Protein 6U5L (pdb70)

Structure (mmCIF, N/CA/C/O backbone):
data_6U5L
#
_entry.id   6U5L
#
_cell.length_a   90.421
_cell.length_b   90.421
_cell.length_c   188.956
_cell.angle_alpha   90.000
_cell.angle_beta   90.000
_cell.angle_gamma   120.000
#
_symmetry.space_group_name_H-M   'P 65 2 2'
#
loop_
_entity.id
_entity.type
_entity.pdbx_description
1 polymer 'Serine/threonine-protein kinase ULK4'
2 non-polymer N~2~-(1H-benzimidazol-6-yl)-N~4~-(5-cyclobutyl-1H-pyrazol-3-yl)quinazoline-2,4-diamine
3 non-polymer GLYCEROL
4 non-polymer DI(HYDROXYETHYL)ETHER
5 water water
#
loop_
_atom_site.group_PDB
_atom_site.id
_atom_site.type_symbol
_atom_site.label_atom_id
_atom_site.label_alt_id
_atom_site.label_comp_id
_atom_site.label_asym_id
_atom_site.label_entity_id
_atom_site.label_seq_id
_atom_site.pdbx_PDB_ins_code
_atom_site.Cartn_x
_atom_site.Cartn_y
_atom_site.Cartn_z
_atom_site.occupancy
_atom_site.B_iso_or_equiv
_atom_site.auth_seq_id
_atom_site.auth_comp_id
_atom_site.auth_asym_id
_atom_site.auth_atom_id
_atom_site.pdbx_PDB_model_num
ATOM 1 N N . SER A 1 1 ? 23.909 61.663 73.578 1.00 28.22 -1 SER A N 1
ATOM 2 C CA . SER A 1 1 ? 23.029 62.273 74.613 1.00 28.78 -1 SER A CA 1
ATOM 3 C C . SER A 1 1 ? 22.555 61.259 75.640 1.00 27.34 -1 SER A C 1
ATOM 4 O O . SER A 1 1 ? 22.346 60.087 75.329 1.00 25.64 -1 SER A O 1
ATOM 14 N N . GLY A 1 2 ? 22.380 61.727 76.872 1.00 27.20 0 GLY A N 1
ATOM 15 C CA . GLY A 1 2 ? 21.797 60.882 77.898 1.00 25.57 0 GLY A CA 1
ATOM 16 C C . GLY A 1 2 ? 22.605 59.616 78.086 1.00 22.75 0 GLY A C 1
ATOM 17 O O . GLY A 1 2 ? 23.837 59.643 78.188 1.00 23.66 0 GLY A O 1
ATOM 21 N N . MET A 1 3 ? 21.909 58.481 78.126 1.00 26.54 1 MET A N 1
ATOM 22 C CA . MET A 1 3 ? 22.583 57.224 78.407 1.00 30.48 1 MET A CA 1
ATOM 23 C C . MET A 1 3 ? 23.402 56.719 77.227 1.00 29.40 1 MET A C 1
ATOM 24 O O . MET A 1 3 ? 24.205 55.796 77.410 1.00 28.91 1 MET A O 1
ATOM 38 N N . GLU A 1 4 ? 23.243 57.308 76.036 1.00 26.28 2 GLU A N 1
ATOM 39 C CA . GLU A 1 4 ? 24.176 57.040 74.946 1.00 23.74 2 GLU A CA 1
ATOM 40 C C . GLU A 1 4 ? 25.610 57.369 75.322 1.00 25.85 2 GLU A C 1
ATOM 41 O O . GLU A 1 4 ? 26.542 56.880 74.674 1.00 27.19 2 GLU A O 1
ATOM 53 N N . ASN A 1 5 ? 25.810 58.215 76.327 1.00 25.66 3 ASN A N 1
ATOM 54 C CA . ASN A 1 5 ? 27.119 58.759 76.644 1.00 25.33 3 ASN A CA 1
ATOM 55 C C . ASN A 1 5 ? 27.879 57.920 77.661 1.00 24.19 3 ASN A C 1
ATOM 56 O O . ASN A 1 5 ? 28.967 58.325 78.083 1.00 26.00 3 ASN A O 1
ATOM 67 N N . PHE A 1 6 ? 27.355 56.754 78.041 1.00 24.17 4 PHE A N 1
ATOM 68 C CA . PHE A 1 6 ? 27.956 55.951 79.093 1.00 26.24 4 PHE A CA 1
ATOM 69 C C . PHE A 1 6 ? 28.170 54.512 78.643 1.00 29.66 4 PHE A C 1
ATOM 70 O O . PHE A 1 6 ? 27.333 53.931 77.946 1.00 29.60 4 PHE A O 1
ATOM 87 N N . ILE A 1 7 ? 29.313 53.955 79.037 1.00 29.43 5 ILE A N 1
ATOM 88 C CA . ILE A 1 7 ? 29.562 52.520 78.960 1.00 29.76 5 ILE A CA 1
ATOM 89 C C . ILE A 1 7 ? 29.086 51.895 80.263 1.00 28.49 5 ILE A C 1
ATOM 90 O O . ILE A 1 7 ? 29.395 52.399 81.349 1.00 27.96 5 ILE A O 1
ATOM 106 N N . LEU A 1 8 ? 28.339 50.800 80.163 1.00 31.23 6 LEU A N 1
ATOM 107 C CA . LEU A 1 8 ? 27.902 50.049 81.332 1.00 30.82 6 LEU A CA 1
ATOM 108 C C . LEU A 1 8 ? 28.760 48.802 81.490 1.00 32.23 6 LEU A C 1
ATOM 109 O O . LEU A 1 8 ? 28.923 48.029 80.540 1.00 31.35 6 LEU A O 1
ATOM 125 N N . TYR A 1 9 ? 29.313 48.616 82.688 1.00 30.26 7 TYR A N 1
ATOM 126 C CA . TYR A 1 9 ? 30.075 47.413 82.998 1.00 33.51 7 TYR A CA 1
ATOM 127 C C . TYR A 1 9 ? 29.231 46.491 83.872 1.00 35.77 7 TYR A C 1
ATOM 128 O O . TYR A 1 9 ? 28.013 46.405 83.686 1.00 36.18 7 TYR A O 1
ATOM 146 N N . GLU A 1 10 ? 29.852 45.812 84.833 1.00 37.72 8 GLU A N 1
ATOM 147 C CA . GLU A 1 10 ? 29.144 44.801 85.599 1.00 38.13 8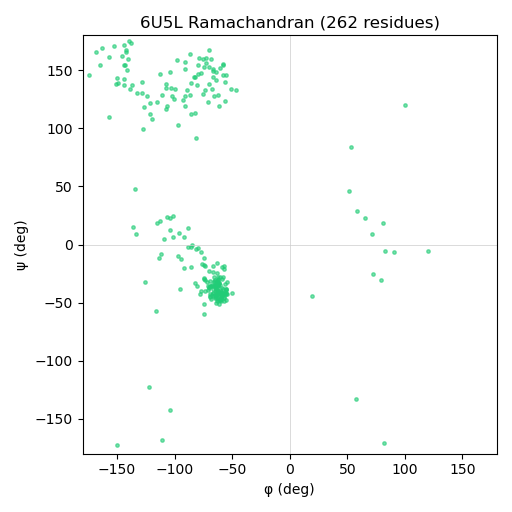 GLU A CA 1
ATOM 148 C C . GLU A 1 10 ? 28.149 45.440 86.566 1.00 37.33 8 GLU A C 1
ATOM 149 O O . GLU A 1 10 ? 28.280 46.598 86.972 1.00 35.00 8 GLU A O 1
ATOM 161 N N . GLU A 1 11 ? 27.138 44.658 86.932 1.00 36.06 9 GLU A N 1
ATOM 162 C CA . GLU A 1 11 ? 26.258 45.029 88.031 1.00 35.77 9 GLU A CA 1
ATOM 163 C C . GLU A 1 11 ? 27.047 44.984 89.333 1.00 36.39 9 GLU A C 1
ATOM 164 O O . GLU A 1 11 ? 27.791 44.031 89.583 1.00 38.53 9 GLU A O 1
ATOM 176 N N . ILE A 1 12 ? 26.895 46.018 90.158 1.00 37.46 10 ILE A N 1
ATOM 177 C CA . ILE A 1 12 ? 27.546 46.068 91.463 1.00 39.98 10 ILE A CA 1
ATOM 178 C C . ILE A 1 12 ? 26.554 46.026 92.613 1.00 42.98 10 ILE A C 1
ATOM 179 O O . ILE A 1 12 ? 26.976 45.838 93.766 1.00 45.41 10 ILE A O 1
ATOM 195 N N . GLY A 1 13 ? 25.261 46.185 92.347 1.00 32.63 11 GLY A N 1
ATOM 196 C CA . GLY A 1 13 ? 24.266 46.088 93.401 1.00 33.59 11 GLY A CA 1
ATOM 197 C C . GLY A 1 13 ? 22.872 46.016 92.821 1.00 35.61 11 GLY A C 1
ATOM 198 O O . GLY A 1 13 ? 22.648 46.293 91.638 1.00 30.75 11 GLY A O 1
ATOM 202 N N . ARG A 1 14 ? 21.932 45.634 93.685 1.00 33.70 12 ARG A N 1
ATOM 203 C CA . ARG A 1 14 ? 20.528 45.543 93.320 1.00 37.77 12 ARG A CA 1
ATOM 204 C C . ARG A 1 14 ? 19.670 46.055 94.463 1.00 39.15 12 ARG A C 1
ATOM 205 O O . ARG A 1 14 ? 20.094 46.111 95.621 1.00 39.93 12 ARG A O 1
ATOM 226 N N . GLY A 1 15 ? 18.445 46.424 94.113 1.00 36.56 13 GLY A N 1
ATOM 227 C CA . GLY A 1 15 ? 17.419 46.737 95.085 1.00 34.68 13 GLY A CA 1
ATOM 228 C C . GLY A 1 15 ? 16.070 46.399 94.492 1.00 35.79 13 GLY A C 1
ATOM 229 O O . GLY A 1 15 ? 16.006 45.810 93.409 1.00 40.11 13 GLY A O 1
ATOM 233 N N . SER A 1 16 ? 14.988 46.750 95.175 1.00 31.71 14 SER A N 1
ATOM 234 C CA . SER A 1 16 ? 13.667 46.536 94.603 1.00 33.36 14 SER A CA 1
ATOM 235 C C . SER A 1 16 ? 13.529 47.334 93.313 1.00 33.81 14 SER A C 1
ATOM 236 O O . SER A 1 16 ? 13.640 48.563 93.319 1.00 32.92 14 SER A O 1
ATOM 244 N N . LYS A 1 17 ? 13.296 46.630 92.206 1.00 38.02 15 LYS A N 1
ATOM 245 C CA . LYS A 1 17 ? 13.072 47.268 90.911 1.00 37.53 15 LYS A CA 1
ATOM 246 C C . LYS A 1 17 ? 14.251 48.149 90.510 1.00 35.59 15 LYS A C 1
ATOM 247 O O . LYS A 1 17 ? 14.088 49.135 89.784 1.00 36.01 15 LYS A O 1
ATOM 266 N N . THR A 1 18 ? 15.449 47.793 90.970 1.00 34.09 16 THR A N 1
ATOM 267 C CA . THR A 1 18 ? 16.629 48.625 90.794 1.00 36.16 16 THR A CA 1
ATOM 268 C C . THR A 1 18 ? 17.849 47.747 90.561 1.00 34.23 16 THR A C 1
ATOM 269 O O . THR A 1 18 ? 17.988 46.683 91.171 1.00 36.59 16 THR A O 1
ATOM 280 N N . VAL A 1 19 ? 18.730 48.204 89.678 1.00 29.63 17 VAL A N 1
ATOM 281 C CA . VAL A 1 19 ? 20.041 47.597 89.479 1.00 28.66 17 VAL A CA 1
ATOM 282 C C . VAL A 1 19 ? 21.056 48.722 89.350 1.00 28.00 17 VAL A C 1
ATOM 283 O O . VAL A 1 19 ? 20.799 49.725 88.675 1.00 32.27 17 VAL A O 1
ATOM 296 N N . VAL A 1 20 ? 22.211 48.558 89.991 1.00 25.67 18 VAL A N 1
ATOM 297 C CA . VAL A 1 20 ? 23.290 49.538 89.932 1.00 25.09 18 VAL A CA 1
ATOM 298 C C . VAL A 1 20 ? 24.450 48.938 89.152 1.00 26.71 18 VAL A C 1
ATOM 299 O O . VAL A 1 20 ? 24.897 47.822 89.446 1.00 26.25 18 VAL A O 1
ATOM 312 N N . TYR A 1 21 ? 24.933 49.683 88.161 1.00 26.39 19 TYR A N 1
ATOM 313 C CA . TYR A 1 21 ? 26.066 49.286 87.346 1.00 28.50 19 TYR A CA 1
ATOM 314 C C . TYR A 1 21 ? 27.255 50.202 87.598 1.00 26.88 19 TYR A C 1
ATOM 315 O O . TYR A 1 21 ? 27.096 51.394 87.878 1.00 29.71 19 TYR A O 1
ATOM 333 N N . LYS A 1 22 ? 28.451 49.630 87.503 1.00 26.55 20 LYS A N 1
ATOM 334 C CA . LYS A 1 22 ? 29.633 50.438 87.247 1.00 26.51 20 LYS A CA 1
ATOM 335 C C . LYS A 1 22 ? 29.571 50.953 85.814 1.00 25.47 20 LYS A C 1
ATOM 336 O O . LYS A 1 22 ? 29.196 50.223 84.891 1.00 28.92 20 LYS A O 1
ATOM 355 N N . GLY A 1 23 ? 29.927 52.224 85.628 1.00 23.10 21 GLY A N 1
ATOM 356 C CA . GLY A 1 23 ? 29.880 52.820 84.309 1.00 22.68 21 GLY A CA 1
ATOM 357 C C . GLY A 1 23 ? 31.015 53.800 84.108 1.00 24.25 21 GLY A C 1
ATOM 358 O O . GLY A 1 23 ? 31.754 54.133 85.038 1.00 24.79 21 GLY A O 1
ATOM 362 N N . ARG A 1 24 ? 31.148 54.254 82.864 1.00 22.89 22 ARG A N 1
ATOM 363 C CA . ARG A 1 24 ? 32.155 55.234 82.495 1.00 23.45 22 ARG A CA 1
ATOM 364 C C . ARG A 1 24 ? 31.583 56.167 81.436 1.00 24.99 22 ARG A C 1
ATOM 365 O O . ARG A 1 24 ? 30.906 55.721 80.502 1.00 24.11 22 ARG A O 1
ATOM 386 N N . ARG A 1 25 ? 31.846 57.463 81.591 1.00 25.18 23 ARG A N 1
ATOM 387 C CA . ARG A 1 25 ? 31.453 58.444 80.583 1.00 25.82 23 ARG A CA 1
ATOM 388 C C . ARG A 1 25 ? 32.323 58.265 79.345 1.00 24.11 23 ARG A C 1
ATOM 389 O O . ARG A 1 25 ? 33.555 58.331 79.428 1.00 22.31 23 ARG A O 1
ATOM 410 N N . LYS A 1 26 ? 31.686 58.021 78.202 1.00 26.20 24 LYS A N 1
ATOM 411 C CA . LYS A 1 26 ? 32.429 57.849 76.962 1.00 26.02 24 LYS A CA 1
ATOM 412 C C . LYS A 1 26 ? 33.320 59.059 76.702 1.00 25.50 24 LYS A C 1
ATOM 413 O O . LYS A 1 26 ? 32.974 60.198 77.027 1.00 25.84 24 LYS A O 1
ATOM 432 N N . GLY A 1 27 ? 34.478 58.800 76.101 1.00 26.26 25 GLY A N 1
ATOM 433 C CA . GLY A 1 27 ? 35.446 59.845 75.851 1.00 26.93 25 GLY A CA 1
ATOM 434 C C . GLY A 1 27 ? 36.158 60.372 77.075 1.00 27.36 25 GLY A C 1
ATOM 435 O O . GLY A 1 27 ? 36.861 61.381 76.971 1.00 26.63 25 GLY A O 1
ATOM 439 N N . THR A 1 28 ? 35.997 59.729 78.232 1.00 27.48 26 THR A N 1
ATOM 440 C CA . THR A 1 28 ? 36.709 60.104 79.447 1.00 27.15 26 THR A CA 1
ATOM 441 C C . THR A 1 28 ? 37.175 58.837 80.151 1.00 24.45 26 THR A C 1
ATOM 442 O O . THR A 1 28 ? 36.823 57.717 79.767 1.00 25.15 26 THR A O 1
ATOM 453 N N . ILE A 1 29 ? 37.966 59.028 81.202 1.00 25.70 27 ILE A N 1
ATOM 454 C CA . ILE A 1 29 ? 38.287 57.956 82.131 1.00 25.65 27 ILE A CA 1
ATOM 455 C C . ILE A 1 29 ? 37.548 58.149 83.456 1.00 28.71 27 ILE A C 1
ATOM 456 O O . ILE A 1 29 ? 37.986 57.650 84.493 1.00 29.16 27 ILE A O 1
ATOM 472 N N . ASN A 1 30 ? 36.428 58.875 83.432 1.00 29.65 28 ASN A N 1
ATOM 473 C CA . ASN A 1 30 ? 35.631 59.142 84.626 1.00 32.24 28 ASN A CA 1
ATOM 474 C C . ASN A 1 30 ? 34.657 57.990 84.841 1.00 29.72 28 ASN A C 1
ATOM 475 O O . ASN A 1 30 ? 33.725 57.803 84.052 1.00 28.82 28 ASN A O 1
ATOM 486 N N . PHE A 1 31 ? 34.856 57.229 85.911 1.00 25.25 29 PHE A N 1
ATOM 487 C CA . PHE A 1 31 ? 33.937 56.155 86.252 1.00 24.52 29 PHE A CA 1
ATOM 488 C C . PHE A 1 31 ? 32.841 56.668 87.177 1.00 26.53 29 PHE A C 1
ATOM 489 O O . PHE A 1 31 ? 33.042 57.602 87.959 1.00 27.55 29 PHE A O 1
ATOM 506 N N . VAL A 1 32 ? 31.674 56.035 87.080 1.00 25.60 30 VAL A N 1
ATOM 507 C CA . VAL A 1 32 ? 30.478 56.449 87.800 1.00 25.92 30 VAL A CA 1
ATOM 508 C C . VAL A 1 32 ? 29.728 55.202 88.247 1.00 24.58 30 VAL A C 1
ATOM 509 O O . VAL A 1 32 ? 30.013 54.083 87.816 1.00 23.65 30 VAL A O 1
ATOM 522 N N . ALA A 1 33 ? 28.765 55.410 89.136 1.00 24.13 31 ALA A N 1
ATOM 523 C CA . ALA A 1 33 ? 27.749 54.416 89.432 1.00 23.21 31 ALA A CA 1
ATOM 524 C C . ALA A 1 33 ? 26.467 54.837 88.735 1.00 22.84 31 ALA A C 1
ATOM 525 O O . ALA A 1 33 ? 26.082 56.009 88.784 1.00 25.85 31 ALA A O 1
ATOM 532 N N . ILE A 1 34 ? 25.814 53.888 88.075 1.00 21.11 32 ILE A N 1
ATOM 533 C CA . ILE A 1 34 ? 24.606 54.169 87.314 1.00 20.11 32 ILE A CA 1
ATOM 534 C C . ILE A 1 34 ? 23.488 53.315 87.884 1.00 20.81 32 ILE A C 1
ATOM 535 O O . ILE A 1 34 ? 23.504 52.083 87.765 1.00 25.01 32 ILE A O 1
ATOM 551 N N . LEU A 1 35 ? 22.516 53.975 88.496 1.00 25.96 33 LEU A N 1
ATOM 552 C CA . LEU A 1 35 ? 21.351 53.311 89.049 1.00 29.70 33 LEU A CA 1
ATOM 553 C C . LEU A 1 35 ? 20.241 53.303 88.009 1.00 28.64 33 LEU A C 1
ATOM 554 O O . LEU A 1 35 ? 19.852 54.357 87.495 1.00 30.84 33 LEU A O 1
ATOM 570 N N . CYS A 1 36 ? 19.744 52.113 87.699 1.00 27.82 34 CYS A N 1
ATOM 571 C CA . CYS A 1 36 ? 18.696 51.921 86.707 1.00 27.53 34 CYS A CA 1
ATOM 572 C C . CYS A 1 36 ? 17.463 51.393 87.422 1.00 29.93 34 CYS A C 1
ATOM 573 O O . CYS A 1 36 ? 17.533 50.356 88.091 1.00 29.71 34 CYS A O 1
ATOM 581 N N . THR A 1 37 ? 16.342 52.099 87.295 1.00 26.60 35 THR A N 1
ATOM 582 C CA . THR A 1 37 ? 15.152 51.722 88.038 1.00 31.68 35 THR A CA 1
ATOM 583 C C . THR A 1 37 ? 13.892 51.924 87.206 1.00 31.14 35 THR A C 1
ATOM 584 O O . THR A 1 37 ? 13.888 52.579 86.157 1.00 29.28 35 THR A O 1
ATOM 595 N N . ASP A 1 38 ? 12.818 51.318 87.706 1.00 30.30 36 ASP A N 1
ATOM 596 C CA . ASP A 1 38 ? 11.483 51.457 87.146 1.00 35.95 36 ASP A CA 1
ATOM 597 C C . ASP A 1 38 ? 10.999 52.900 87.262 1.00 32.16 36 ASP A C 1
ATOM 598 O O . ASP A 1 38 ? 11.352 53.624 88.198 1.00 28.43 36 ASP A O 1
ATOM 607 N N . LYS A 1 39 ? 10.180 53.326 86.294 1.00 31.03 37 LYS A N 1
ATOM 608 C CA . LYS A 1 39 ? 9.684 54.699 86.302 1.00 29.78 37 LYS A CA 1
ATOM 609 C C . LYS A 1 39 ? 8.748 54.975 87.474 1.00 31.98 37 LYS A C 1
ATOM 610 O O . LYS A 1 39 ? 8.550 56.142 87.826 1.00 31.56 37 LYS A O 1
ATOM 629 N N . CYS A 1 40 ? 8.188 53.935 88.098 1.00 34.37 38 CYS A N 1
ATOM 630 C CA . CYS A 1 40 ? 7.378 54.140 89.295 1.00 36.76 38 CYS A CA 1
ATOM 631 C C . CYS A 1 40 ? 8.192 54.725 90.445 1.00 34.42 38 CYS A C 1
ATOM 632 O O . CYS A 1 40 ? 7.607 55.224 91.413 1.00 35.75 38 CYS A O 1
ATOM 640 N N . LYS A 1 41 ? 9.520 54.676 90.366 1.00 30.35 39 LYS A N 1
ATOM 641 C CA . LYS A 1 41 ? 10.389 55.253 91.383 1.00 30.60 39 LYS A CA 1
ATOM 642 C C . LYS A 1 41 ? 10.708 56.722 91.127 1.00 29.83 39 LYS A C 1
ATOM 643 O O . LYS A 1 41 ? 11.633 57.258 91.747 1.00 29.41 39 LYS A O 1
ATOM 662 N N . ARG A 1 42 ? 9.970 57.383 90.236 1.00 27.75 40 ARG A N 1
ATOM 663 C CA . ARG A 1 42 ? 10.241 58.789 89.953 1.00 26.57 40 ARG A CA 1
ATOM 664 C C . ARG A 1 42 ? 10.203 59.659 91.204 1.00 28.30 40 ARG A C 1
ATOM 665 O O . ARG A 1 42 ? 11.066 60.544 91.331 1.00 28.81 40 ARG A O 1
ATOM 686 N N . PRO A 1 43 ? 9.267 59.479 92.142 1.00 28.82 41 PRO A N 1
ATOM 687 C CA . PRO A 1 43 ? 9.294 60.320 93.354 1.00 30.24 41 PRO A CA 1
ATOM 688 C C . PRO A 1 43 ? 10.582 60.182 94.147 1.00 28.79 41 PRO A C 1
ATOM 689 O O . PRO A 1 43 ? 11.174 61.191 94.553 1.00 27.92 41 PRO A O 1
ATOM 700 N N . GLU A 1 44 ? 11.033 58.949 94.383 1.00 32.81 42 GLU A N 1
ATOM 701 C CA . GLU A 1 44 ? 12.254 58.734 95.154 1.00 31.59 42 GLU A CA 1
ATOM 702 C C . GLU A 1 44 ? 13.475 59.319 94.448 1.00 30.26 42 GLU A C 1
ATOM 703 O O . GLU A 1 44 ? 14.325 59.953 95.086 1.00 27.23 42 GLU A O 1
ATOM 715 N N . ILE A 1 45 ? 13.584 59.115 93.133 1.00 24.08 43 ILE A N 1
ATOM 716 C CA . ILE A 1 45 ? 14.737 59.621 92.394 1.00 24.23 43 ILE A CA 1
ATOM 717 C C . ILE A 1 45 ? 14.705 61.141 92.327 1.00 22.05 43 ILE A C 1
ATOM 718 O O . ILE A 1 45 ? 15.735 61.803 92.498 1.00 26.03 43 ILE A O 1
ATOM 734 N N . THR A 1 46 ? 13.528 61.717 92.072 1.00 24.98 44 THR A N 1
ATOM 735 C CA . THR A 1 46 ? 13.412 63.172 92.019 1.00 25.75 44 THR A CA 1
ATOM 736 C C . THR A 1 46 ? 13.828 63.798 93.345 1.00 26.80 44 THR A C 1
ATOM 737 O O . THR A 1 46 ? 14.523 64.820 93.377 1.00 25.71 44 THR A O 1
ATOM 748 N N . ASN A 1 47 ? 13.406 63.196 94.455 1.00 23.93 45 ASN A N 1
ATOM 749 C CA . ASN A 1 47 ? 13.778 63.705 95.770 1.00 22.91 45 ASN A CA 1
ATOM 750 C C . ASN A 1 47 ? 15.286 63.643 95.969 1.00 25.97 45 ASN A C 1
ATOM 751 O O . ASN A 1 47 ? 15.910 64.606 96.429 1.00 26.69 45 ASN A O 1
ATOM 762 N N . TRP A 1 48 ? 15.890 62.508 95.615 1.00 25.76 46 TRP A N 1
ATOM 763 C CA . TRP A 1 48 ? 17.334 62.349 95.742 1.00 23.68 46 TRP A CA 1
ATOM 764 C C . TRP A 1 48 ? 18.068 63.434 94.963 1.00 24.76 46 TRP A C 1
ATOM 765 O O . TRP A 1 48 ? 19.002 64.061 95.470 1.00 22.88 46 TRP A O 1
ATOM 786 N N . VAL A 1 49 ? 17.641 63.682 93.729 1.00 23.93 47 VAL A N 1
ATOM 787 C CA . VAL A 1 49 ? 18.325 64.655 92.884 1.00 23.19 47 VAL A CA 1
ATOM 788 C C . VAL A 1 49 ? 18.130 66.068 93.416 1.00 22.80 47 VAL A C 1
ATOM 789 O O . VAL A 1 49 ? 19.086 66.846 93.512 1.00 25.64 47 VAL A O 1
ATOM 802 N N . ARG A 1 50 ? 16.893 66.432 93.762 1.00 26.16 48 ARG A N 1
ATOM 803 C CA . ARG A 1 50 ? 16.642 67.819 94.137 1.00 26.26 48 ARG A CA 1
ATOM 804 C C . ARG A 1 50 ? 17.368 68.192 95.426 1.00 25.49 48 ARG A C 1
ATOM 805 O O . ARG A 1 50 ? 17.726 69.361 95.614 1.00 24.64 48 ARG A O 1
ATOM 826 N N . LEU A 1 51 ? 17.621 67.221 96.304 1.00 23.75 49 LEU A N 1
ATOM 827 C CA . LEU A 1 51 ? 18.292 67.518 97.565 1.00 26.78 49 LEU A CA 1
ATOM 828 C C . LEU A 1 51 ? 19.807 67.598 97.420 1.00 25.60 49 LEU A C 1
ATOM 829 O O . LEU A 1 51 ? 20.446 68.384 98.127 1.00 31.01 49 LEU A O 1
ATOM 845 N N . THR A 1 52 ? 20.401 66.806 96.522 1.00 23.42 50 THR A N 1
ATOM 846 C CA . THR A 1 52 ? 21.848 66.631 96.494 1.00 26.03 50 THR A CA 1
ATOM 847 C C . THR A 1 52 ? 22.532 67.223 95.269 1.00 25.58 50 THR A C 1
ATOM 848 O O . THR A 1 52 ? 23.768 67.272 95.243 1.00 25.99 50 THR A O 1
ATOM 859 N N . ARG A 1 53 ? 21.782 67.684 94.266 1.00 25.67 51 ARG A N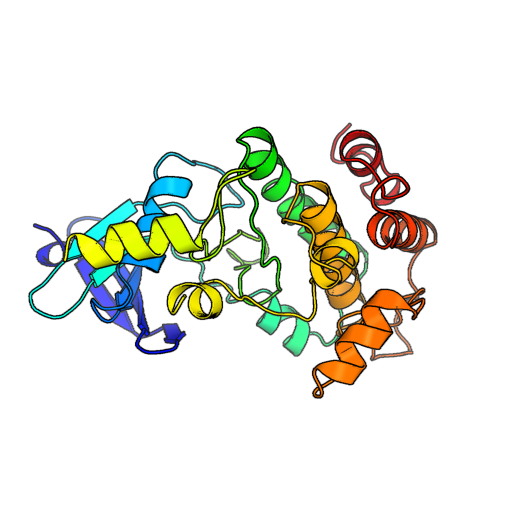 1
ATOM 860 C CA . ARG A 1 53 ? 22.402 67.993 92.982 1.00 26.30 51 ARG A CA 1
ATOM 861 C C . ARG A 1 53 ? 23.434 69.112 93.084 1.00 26.55 51 ARG A C 1
ATOM 862 O O . ARG A 1 53 ? 24.386 69.136 92.297 1.00 29.04 51 ARG A O 1
ATOM 883 N N . GLU A 1 54 ? 23.289 70.032 94.040 1.00 25.39 52 GLU A N 1
ATOM 884 C CA . GLU A 1 54 ? 24.246 71.122 94.200 1.00 30.87 52 GLU A CA 1
ATOM 885 C C . GLU A 1 54 ? 25.230 70.894 95.345 1.00 29.39 52 GLU A C 1
ATOM 886 O O . GLU A 1 54 ? 26.017 71.793 95.657 1.00 30.35 52 GLU A O 1
ATOM 898 N N . ILE A 1 55 ? 25.219 69.719 95.966 1.00 25.17 53 ILE A N 1
ATOM 899 C CA . ILE A 1 55 ? 26.113 69.426 97.083 1.00 26.69 53 ILE A CA 1
ATOM 900 C C . ILE A 1 55 ? 27.432 68.904 96.538 1.00 26.52 53 ILE A C 1
ATOM 901 O O . ILE A 1 55 ? 27.457 67.959 95.741 1.00 28.95 53 ILE A O 1
ATOM 917 N N . LYS A 1 56 ? 28.532 69.500 96.988 1.00 24.78 54 LYS A N 1
ATOM 918 C CA . LYS A 1 56 ? 29.871 68.992 96.700 1.00 30.91 54 LYS A CA 1
ATOM 919 C C . LYS A 1 56 ? 30.607 68.858 98.032 1.00 30.60 54 LYS A C 1
ATOM 920 O O . LYS A 1 56 ? 31.115 69.843 98.578 1.00 32.69 54 LYS A O 1
ATOM 939 N N . HIS A 1 57 ? 30.647 67.634 98.554 1.00 28.35 55 HIS A N 1
ATOM 940 C CA . HIS A 1 57 ? 31.262 67.348 99.842 1.00 26.38 55 HIS A CA 1
ATOM 941 C C . HIS A 1 57 ? 31.826 65.933 99.817 1.00 25.01 55 HIS A C 1
ATOM 942 O O . HIS A 1 57 ? 31.191 65.013 99.294 1.00 25.01 55 HIS A O 1
ATOM 957 N N . LYS A 1 58 ? 33.017 65.775 100.401 1.00 24.64 56 LYS A N 1
ATOM 958 C CA . LYS A 1 58 ? 33.739 64.505 100.349 1.00 28.09 56 LYS A CA 1
ATOM 959 C C . LYS A 1 58 ? 32.947 63.347 100.950 1.00 25.21 56 LYS A C 1
ATOM 960 O O . LYS A 1 58 ? 33.133 62.195 100.542 1.00 24.60 56 LYS A O 1
ATOM 979 N N . ASN A 1 59 ? 32.082 63.620 101.924 1.00 23.81 57 ASN A N 1
ATOM 980 C CA . ASN A 1 59 ? 31.340 62.587 102.637 1.00 22.97 57 ASN A CA 1
ATOM 981 C C . ASN A 1 59 ? 29.882 62.495 102.193 1.00 24.45 57 ASN A C 1
ATOM 982 O O . ASN A 1 59 ? 29.040 61.997 102.946 1.00 24.21 57 ASN A O 1
ATOM 993 N N . ILE A 1 60 ? 29.571 62.960 100.986 1.00 22.69 58 ILE A N 1
ATOM 994 C CA . ILE A 1 60 ? 28.241 62.831 100.396 1.00 19.79 58 ILE A CA 1
ATOM 995 C C . ILE A 1 60 ? 28.425 62.437 98.936 1.00 18.90 58 ILE A C 1
ATOM 996 O O . ILE A 1 60 ? 29.189 63.081 98.211 1.00 22.58 58 ILE A O 1
ATOM 1012 N N A VAL A 1 61 ? 27.734 61.379 98.502 0.52 22.26 59 VAL A N 1
ATOM 1013 N N B VAL A 1 61 ? 27.719 61.389 98.506 0.48 22.20 59 VAL A N 1
ATOM 1014 C CA A VAL A 1 61 ? 27.909 60.912 97.130 0.52 22.43 59 VAL A CA 1
ATOM 1015 C CA B VAL A 1 61 ? 27.838 60.911 97.133 0.48 22.44 59 VAL A CA 1
ATOM 1016 C C A VAL A 1 61 ? 27.495 62.016 96.173 0.52 22.63 59 VAL A C 1
ATOM 1017 C C B VAL A 1 61 ? 27.478 62.035 96.171 0.48 22.64 59 VAL A C 1
ATOM 1018 O O A VAL A 1 61 ? 26.440 62.642 96.328 0.52 21.93 59 VAL A O 1
ATOM 1019 O O B VAL A 1 61 ? 26.441 62.693 96.318 0.48 22.11 59 VAL A O 1
ATOM 1044 N N . THR A 1 62 ? 28.334 62.254 95.174 1.00 21.77 60 THR A N 1
ATOM 1045 C CA . THR A 1 62 ? 28.137 63.343 94.228 1.00 24.01 60 THR A CA 1
ATOM 1046 C C . THR A 1 62 ? 27.109 62.984 93.161 1.00 22.63 60 THR A C 1
ATOM 1047 O O . THR A 1 62 ? 27.111 61.873 92.625 1.00 24.01 60 THR A O 1
ATOM 1059 N N . PHE A 1 63 ? 26.229 63.937 92.859 1.00 24.86 61 PHE A N 1
ATOM 1060 C CA . PHE A 1 63 ? 25.304 63.797 91.744 1.00 24.26 61 PHE A CA 1
ATOM 1061 C C . PHE A 1 63 ? 25.967 64.264 90.456 1.00 22.92 61 PHE A C 1
ATOM 1062 O O . PHE A 1 63 ? 26.672 65.278 90.435 1.00 22.85 61 PHE A O 1
ATOM 1079 N N . HIS A 1 64 ? 25.740 63.520 89.376 1.00 22.60 62 HIS A N 1
ATOM 1080 C CA . HIS A 1 64 ? 26.215 63.917 88.059 1.00 21.25 62 HIS A CA 1
ATOM 1081 C C . HIS A 1 64 ? 25.067 64.181 87.094 1.00 21.73 62 HIS A C 1
ATOM 1082 O O . HIS A 1 64 ? 24.974 65.277 86.537 1.00 26.04 62 HIS A O 1
ATOM 1097 N N . GLU A 1 65 ? 24.195 63.202 86.871 1.00 21.92 63 GLU A N 1
ATOM 1098 C CA . GLU A 1 65 ? 23.138 63.334 85.877 1.00 23.82 63 GLU A CA 1
ATOM 1099 C C . GLU A 1 65 ? 22.015 62.376 86.230 1.00 21.14 63 GLU A C 1
ATOM 1100 O O . GLU 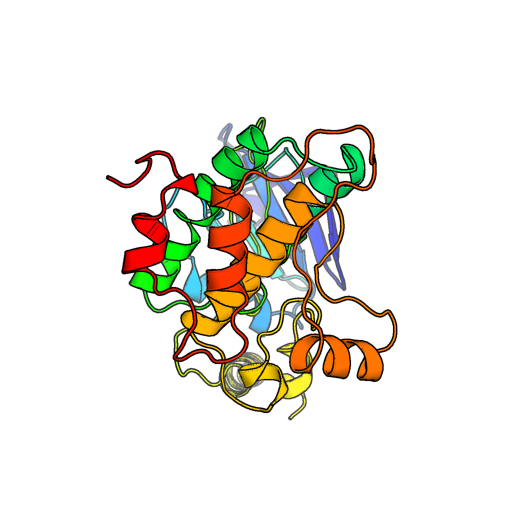A 1 65 ? 22.208 61.412 86.973 1.00 21.93 63 GLU A O 1
ATOM 1112 N N . TRP A 1 66 ? 20.841 62.641 85.670 1.00 21.58 64 TRP A N 1
ATOM 1113 C CA . TRP A 1 66 ? 19.788 61.644 85.618 1.00 20.59 64 TRP A CA 1
ATOM 1114 C C . TRP A 1 66 ? 19.096 61.760 84.274 1.00 22.56 64 TRP A C 1
ATOM 1115 O O . TRP A 1 66 ? 19.062 62.831 83.665 1.00 23.24 64 TRP A O 1
ATOM 1136 N N . TYR A 1 67 ? 18.583 60.630 83.803 1.00 24.84 65 TYR A N 1
ATOM 1137 C CA . TYR A 1 67 ? 18.042 60.527 82.459 1.00 27.14 65 TYR A CA 1
ATOM 1138 C C . TYR A 1 67 ? 16.867 59.568 82.469 1.00 30.20 65 TYR A C 1
ATOM 1139 O O . TYR A 1 67 ? 16.693 58.761 83.383 1.00 26.29 65 TYR A O 1
ATOM 1157 N N . GLU A 1 68 ? 16.067 59.674 81.420 1.00 30.04 66 GLU A N 1
ATOM 1158 C CA . GLU A 1 68 ? 14.880 58.860 81.240 1.00 32.56 66 GLU A CA 1
ATOM 1159 C C . GLU A 1 68 ? 14.948 58.229 79.862 1.00 32.89 66 GLU A C 1
ATOM 1160 O O . GLU A 1 68 ? 15.230 58.921 78.881 1.00 32.12 66 GLU A O 1
ATOM 1172 N N . THR A 1 69 ? 14.738 56.919 79.796 1.00 32.50 67 THR A N 1
ATOM 1173 C CA . THR A 1 69 ? 14.539 56.230 78.531 1.00 33.34 67 THR A CA 1
ATOM 1174 C C . THR A 1 69 ? 13.087 55.766 78.469 1.00 33.37 67 THR A C 1
ATOM 1175 O O . THR A 1 69 ? 12.251 56.174 79.282 1.00 32.65 67 THR A O 1
ATOM 1186 N N . SER A 1 70 ? 12.778 54.912 77.493 1.00 35.31 68 SER A N 1
ATOM 1187 C CA . SER A 1 70 ? 11.382 54.558 77.261 1.00 40.24 68 SER A CA 1
ATOM 1188 C C . SER A 1 70 ? 10.774 53.818 78.446 1.00 40.40 68 SER A C 1
ATOM 1189 O O . SER A 1 70 ? 9.581 53.981 78.727 1.00 41.26 68 SER A O 1
ATOM 1197 N N . ASN A 1 71 ? 11.568 53.014 79.157 1.00 37.10 69 ASN A N 1
ATOM 1198 C CA . ASN A 1 71 ? 11.037 52.179 80.225 1.00 39.47 69 ASN A CA 1
ATOM 1199 C C . ASN A 1 71 ? 11.849 52.236 81.512 1.00 33.08 69 ASN A C 1
ATOM 1200 O O . ASN A 1 71 ? 11.582 51.443 82.419 1.00 33.05 69 ASN A O 1
ATOM 1211 N N . HIS A 1 72 ? 12.822 53.140 81.632 1.00 34.21 70 HIS A N 1
ATOM 1212 C CA . HIS A 1 72 ? 13.643 53.189 82.833 1.00 31.87 70 HIS A CA 1
ATOM 1213 C C . HIS A 1 72 ? 14.008 54.621 83.181 1.00 32.08 70 HIS A C 1
ATOM 1214 O O . HIS A 1 72 ? 14.047 55.503 82.319 1.00 30.32 70 HIS A O 1
ATOM 1229 N N . LEU A 1 73 ? 14.272 54.834 84.466 1.00 26.35 71 LEU A N 1
ATOM 1230 C CA . LEU A 1 73 ? 14.937 56.027 84.952 1.00 27.77 71 LEU A CA 1
ATOM 1231 C C . LEU A 1 73 ? 16.376 55.674 85.295 1.00 25.72 71 LEU A C 1
ATOM 1232 O O . LEU A 1 73 ? 16.678 54.551 85.714 1.00 27.40 71 LEU A O 1
ATOM 1248 N N . TRP A 1 74 ? 17.262 56.643 85.117 1.00 25.09 72 TRP A N 1
ATOM 1249 C CA . TRP A 1 74 ? 18.690 56.428 85.283 1.00 24.87 72 TRP A CA 1
ATOM 1250 C C . TRP A 1 74 ? 19.255 57.546 86.136 1.00 25.99 72 TRP A C 1
ATOM 1251 O O . TRP A 1 74 ? 19.006 58.725 85.867 1.00 24.93 72 TRP A O 1
ATOM 1272 N N . LEU A 1 75 ? 20.017 57.175 87.158 1.00 24.15 73 LEU A N 1
ATOM 1273 C CA . LEU A 1 75 ? 20.675 58.129 88.039 1.00 21.77 73 LEU A CA 1
ATOM 1274 C C . LEU A 1 75 ? 22.173 57.872 87.987 1.00 22.39 73 LEU A C 1
ATOM 1275 O O . LEU A 1 75 ? 22.624 56.763 88.291 1.00 28.78 73 LEU A O 1
ATOM 1291 N N . VAL A 1 76 ? 22.937 58.889 87.601 1.00 20.70 74 VAL A N 1
ATOM 1292 C CA . VAL A 1 76 ? 24.386 58.784 87.469 1.00 20.90 74 VAL A CA 1
ATOM 1293 C C . VAL A 1 76 ? 25.015 59.552 88.621 1.00 22.05 74 VAL A C 1
ATOM 1294 O O . VAL A 1 76 ? 24.875 60.780 88.712 1.00 20.48 74 VAL A O 1
ATOM 1307 N N . VAL A 1 77 ? 25.733 58.838 89.489 1.00 23.96 75 VAL A N 1
ATOM 1308 C CA . VAL A 1 77 ? 26.317 59.416 90.693 1.00 24.62 75 VAL A CA 1
ATOM 1309 C C . VAL A 1 77 ? 27.715 58.846 90.907 1.00 24.73 75 VAL A C 1
ATOM 1310 O O . VAL A 1 77 ? 28.174 57.957 90.187 1.00 25.29 75 VAL A O 1
ATOM 1323 N N . GLU A 1 78 ? 28.388 59.382 91.924 1.00 22.60 76 GLU A N 1
ATOM 1324 C CA . GLU A 1 78 ? 29.738 58.961 92.277 1.00 23.43 76 GLU A CA 1
ATOM 1325 C C . GLU A 1 78 ? 29.808 57.461 92.547 1.00 23.41 76 GLU A C 1
ATOM 1326 O O . GLU A 1 78 ? 28.914 56.881 93.169 1.00 25.64 76 GLU A O 1
ATOM 1338 N N . LEU A 1 79 ? 30.892 56.843 92.083 1.00 23.53 77 LEU A N 1
ATOM 1339 C CA . LEU A 1 79 ? 31.155 55.428 92.312 1.00 24.56 77 LEU A CA 1
ATOM 1340 C C . LEU A 1 79 ? 31.965 55.243 93.590 1.00 25.89 77 LEU A C 1
ATOM 1341 O O . LEU A 1 79 ? 33.020 55.862 93.758 1.00 26.14 77 LEU A O 1
ATOM 1357 N N . CYS A 1 80 ? 31.472 54.380 94.476 1.00 28.84 78 CYS A N 1
ATOM 1358 C CA . CYS A 1 80 ? 32.147 54.004 95.716 1.00 29.60 78 CYS A CA 1
ATOM 1359 C C . CYS A 1 80 ? 32.396 52.504 95.661 1.00 31.02 78 CYS A C 1
ATOM 1360 O O . CYS A 1 80 ? 31.454 51.713 95.773 1.00 33.63 78 CYS A O 1
ATOM 1368 N N . THR A 1 81 ? 33.655 52.112 95.484 1.00 30.63 79 THR A N 1
ATOM 1369 C CA . THR A 1 81 ? 33.991 50.714 95.260 1.00 32.64 79 THR A CA 1
ATOM 1370 C C . THR A 1 81 ? 34.225 49.939 96.549 1.00 35.03 79 THR A C 1
ATOM 1371 O O . THR A 1 81 ? 34.479 48.732 96.486 1.00 38.68 79 THR A O 1
ATOM 1382 N N . GLY A 1 82 ? 34.146 50.591 97.706 1.00 37.99 80 GLY A N 1
ATOM 1383 C CA . GLY A 1 82 ? 34.371 49.926 98.972 1.00 40.77 80 GLY A CA 1
ATOM 1384 C C . GLY A 1 82 ? 33.170 49.239 99.580 1.00 39.88 80 GLY A C 1
ATOM 1385 O O . GLY A 1 82 ? 33.299 48.626 100.644 1.00 40.94 80 GLY A O 1
ATOM 1389 N N . GLY A 1 83 ? 32.003 49.317 98.948 1.00 37.30 81 GLY A N 1
ATOM 1390 C CA . GLY A 1 83 ? 30.818 48.685 99.483 1.00 39.62 81 GLY A CA 1
ATOM 1391 C C . GLY A 1 83 ? 30.158 49.530 100.557 1.00 37.03 81 GLY A C 1
ATOM 1392 O O . GLY A 1 83 ? 30.515 50.689 100.797 1.00 34.55 81 GLY A O 1
ATOM 1396 N N . SER A 1 84 ? 29.177 48.926 101.219 1.00 35.07 82 SER A N 1
ATOM 1397 C CA . SER A 1 84 ? 28.413 49.620 102.242 1.00 33.31 82 SER A CA 1
ATOM 1398 C C . SER A 1 84 ? 29.053 49.433 103.613 1.00 32.25 82 SER A C 1
ATOM 1399 O O . SER A 1 84 ? 29.794 48.478 103.865 1.00 34.40 82 SER A O 1
ATOM 1407 N N . LEU A 1 85 ? 28.749 50.372 104.509 1.00 30.73 83 LEU A N 1
ATOM 1408 C CA . LEU A 1 85 ? 29.168 50.224 105.896 1.00 30.73 83 LEU A CA 1
ATOM 1409 C C . LEU A 1 85 ? 28.557 48.978 106.524 1.00 32.26 83 LEU A C 1
ATOM 1410 O O . LEU A 1 85 ? 29.182 48.338 107.377 1.00 35.50 83 LEU A O 1
ATOM 1426 N N . LYS A 1 86 ? 27.335 48.623 106.119 1.00 34.60 84 LYS A N 1
ATOM 1427 C CA . LYS A 1 86 ? 26.716 47.391 106.595 1.00 38.21 84 LYS A CA 1
ATOM 1428 C C . LYS A 1 86 ? 27.605 46.185 106.310 1.00 38.04 84 LYS A C 1
ATOM 1429 O O . LYS A 1 86 ? 27.749 45.295 107.156 1.00 38.75 84 LYS A O 1
ATOM 1448 N N . THR A 1 87 ? 28.215 46.138 105.121 1.00 33.39 85 THR A N 1
ATOM 1449 C CA . THR A 1 87 ? 29.082 45.011 104.790 1.00 34.95 85 THR A CA 1
ATOM 1450 C C . THR A 1 87 ? 30.366 45.046 105.608 1.00 37.32 85 THR A C 1
ATOM 1451 O O . THR A 1 87 ? 30.876 43.995 106.013 1.00 42.05 85 THR A O 1
ATOM 1462 N N . VAL A 1 88 ? 30.915 46.239 105.847 1.00 37.73 86 VAL A N 1
ATOM 1463 C CA . VAL A 1 88 ? 32.127 46.347 106.655 1.00 42.38 86 VAL A CA 1
ATOM 1464 C C . VAL A 1 88 ? 31.874 45.798 108.052 1.00 42.12 86 VAL A C 1
ATOM 1465 O O . VAL A 1 88 ? 32.673 45.023 108.593 1.00 45.17 86 VAL A O 1
ATOM 1478 N N . ILE A 1 89 ? 30.751 46.191 108.654 1.00 40.24 87 ILE A N 1
ATOM 1479 C CA . ILE A 1 89 ? 30.434 45.741 110.006 1.00 41.11 87 ILE A CA 1
ATOM 1480 C C . ILE A 1 89 ? 30.249 44.230 110.030 1.00 42.77 87 ILE A C 1
ATOM 1481 O O . ILE A 1 89 ? 30.739 43.542 110.934 1.00 47.63 87 ILE A O 1
ATOM 1497 N N . ALA A 1 90 ? 29.546 43.688 109.034 1.00 41.09 88 ALA A N 1
ATOM 1498 C CA . ALA A 1 90 ? 29.299 42.252 108.994 1.00 41.24 88 ALA A CA 1
ATOM 1499 C C . ALA A 1 90 ? 30.589 41.459 108.822 1.00 48.65 88 ALA A C 1
ATOM 1500 O O . ALA A 1 90 ? 30.690 40.328 109.310 1.00 51.21 88 ALA A O 1
ATOM 1507 N N . GLN A 1 91 ? 31.582 42.030 108.136 1.00 59.96 89 GLN A N 1
ATOM 1508 C CA . GLN A 1 91 ? 32.832 41.316 107.891 1.00 73.19 89 GLN A CA 1
ATOM 1509 C C . GLN A 1 91 ? 33.688 41.256 109.149 1.00 83.06 89 GLN A C 1
ATOM 1510 O O . GLN A 1 91 ? 34.016 40.171 109.643 1.00 84.77 89 GLN A O 1
ATOM 1524 N N . ASP A 1 92 ? 34.067 42.421 109.676 1.00 106.43 90 ASP A N 1
ATOM 1525 C CA . ASP A 1 92 ? 34.940 42.473 110.841 1.00 113.16 90 ASP A CA 1
ATOM 1526 C C . ASP A 1 92 ? 34.277 41.923 112.096 1.00 104.86 90 ASP A C 1
ATOM 1527 O O . ASP A 1 92 ? 34.987 41.513 113.020 1.00 101.02 90 ASP A O 1
ATOM 1536 N N . GLU A 1 93 ? 32.942 41.918 112.149 1.00 99.70 91 GLU A N 1
ATOM 1537 C CA . GLU A 1 93 ? 32.178 41.530 113.333 1.00 97.58 91 GLU A CA 1
ATOM 1538 C C . GLU A 1 93 ? 32.128 42.676 114.340 1.00 99.30 91 GLU A C 1
ATOM 1539 O O . GLU A 1 93 ? 31.147 42.818 115.077 1.00 102.70 91 GLU A O 1
ATOM 1551 N N . ASN A 1 94 ? 33.173 43.500 114.371 1.00 98.57 92 ASN A N 1
ATOM 1552 C CA . ASN A 1 94 ? 33.267 44.639 115.275 1.00 87.73 92 ASN A CA 1
ATOM 1553 C C . ASN A 1 94 ? 34.525 45.418 114.919 1.00 74.85 92 ASN A C 1
ATOM 1554 O O . ASN A 1 94 ? 35.538 44.831 114.527 1.00 76.71 92 ASN A O 1
ATOM 1565 N N . LEU A 1 95 ? 34.451 46.746 115.066 1.00 61.23 93 LEU A N 1
ATOM 1566 C CA . LEU A 1 95 ? 35.539 47.624 114.658 1.00 52.80 93 LEU A CA 1
ATOM 1567 C C . LEU A 1 95 ? 36.274 48.193 115.869 1.00 49.97 93 LEU A C 1
ATOM 1568 O O . LEU A 1 95 ? 35.630 48.586 116.850 1.00 47.39 93 LEU A O 1
ATOM 1584 N N . PRO A 1 96 ? 37.608 48.264 115.837 1.00 48.89 94 PRO A N 1
ATOM 1585 C CA . PRO A 1 96 ? 38.333 48.881 116.955 1.00 49.49 94 PRO A CA 1
ATOM 1586 C C . PRO A 1 96 ? 37.871 50.314 117.178 1.00 46.99 94 PRO A C 1
ATOM 1587 O O . PRO A 1 96 ? 37.380 50.981 116.265 1.00 42.81 94 PRO A O 1
ATOM 1598 N N . GLU A 1 97 ? 38.040 50.791 118.414 1.00 43.87 95 GLU A N 1
ATOM 1599 C CA . GLU A 1 97 ? 37.535 52.117 118.753 1.00 40.40 95 GLU A CA 1
ATOM 1600 C C . GLU A 1 97 ? 38.210 53.207 117.928 1.00 41.18 95 GLU A C 1
ATOM 1601 O O . GLU A 1 97 ? 37.570 54.210 117.591 1.00 38.32 95 GLU A O 1
ATOM 1613 N N . ASP A 1 98 ? 39.493 53.038 117.593 1.00 45.36 96 ASP A N 1
ATOM 1614 C CA . ASP A 1 98 ? 40.168 54.029 116.759 1.00 47.95 96 ASP A CA 1
ATOM 1615 C C . ASP A 1 98 ? 39.550 54.085 115.367 1.00 40.94 96 ASP A C 1
ATOM 1616 O O . ASP A 1 98 ? 39.454 55.162 114.767 1.00 38.65 96 ASP A O 1
ATOM 1625 N N . VAL A 1 99 ? 39.120 52.938 114.839 1.00 42.60 97 VAL A N 1
ATOM 1626 C CA . VAL A 1 99 ? 38.463 52.924 113.534 1.00 42.40 97 VAL A CA 1
ATOM 1627 C C . VAL A 1 99 ? 37.080 53.553 113.630 1.00 39.70 97 VAL A C 1
ATOM 1628 O O . VAL A 1 99 ? 36.648 54.277 112.724 1.00 36.41 97 VAL A O 1
ATOM 1641 N N . VAL A 1 100 ? 36.358 53.281 114.718 1.00 34.98 98 VAL A N 1
ATOM 1642 C CA . VAL A 1 100 ? 35.050 53.898 114.912 1.00 33.15 98 VAL A CA 1
ATOM 1643 C C . VAL A 1 100 ? 35.186 55.415 114.970 1.00 31.79 98 VAL A C 1
ATOM 1644 O O . VAL A 1 100 ? 34.350 56.149 114.428 1.00 30.26 98 VAL A O 1
ATOM 1657 N N . ARG A 1 101 ? 36.241 55.907 115.625 1.00 33.96 99 ARG A N 1
ATOM 1658 C CA . ARG A 1 101 ? 36.464 57.347 115.698 1.00 36.88 99 ARG A CA 1
ATOM 1659 C C . ARG A 1 101 ? 36.737 57.928 114.317 1.00 37.01 99 ARG A C 1
ATOM 1660 O O . ARG A 1 101 ? 36.189 58.975 113.958 1.00 36.39 99 ARG A O 1
ATOM 1681 N N . GLU A 1 102 ? 37.583 57.257 113.534 1.00 35.34 100 GLU A N 1
ATOM 1682 C CA . GLU A 1 102 ? 37.917 57.733 112.195 1.00 40.06 100 GLU A CA 1
ATOM 1683 C C . GLU A 1 102 ? 36.685 57.752 111.299 1.00 35.27 100 GLU A C 1
ATOM 1684 O O . GLU A 1 102 ? 36.414 58.745 110.613 1.00 34.39 100 GLU A O 1
ATOM 1696 N N . PHE A 1 103 ? 35.929 56.652 111.286 1.00 35.30 101 PHE A N 1
ATOM 1697 C CA . PHE A 1 103 ? 34.679 56.616 110.536 1.00 34.24 101 PHE A CA 1
ATOM 1698 C C . PHE A 1 103 ? 33.684 57.637 111.072 1.00 33.49 101 PHE A C 1
ATOM 1699 O O . PHE A 1 103 ? 32.961 58.279 110.299 1.00 30.12 101 PHE A O 1
ATOM 1716 N N . GLY A 1 104 ? 33.621 57.792 112.395 1.00 31.50 102 GLY A N 1
ATOM 1717 C CA . GLY A 1 104 ? 32.684 58.740 112.974 1.00 28.76 102 GLY A CA 1
ATOM 1718 C C . GLY A 1 104 ? 32.964 60.170 112.554 1.00 27.36 102 GLY A C 1
ATOM 1719 O O . GLY A 1 104 ? 32.040 60.965 112.365 1.00 28.81 102 GLY A O 1
ATOM 1723 N N . ILE A 1 105 ? 34.243 60.518 112.402 1.00 27.82 103 ILE A N 1
ATOM 1724 C CA . ILE A 1 105 ? 34.588 61.861 111.946 1.00 29.80 103 ILE A CA 1
ATOM 1725 C C . ILE A 1 105 ? 34.065 62.082 110.529 1.00 29.60 103 ILE A C 1
ATOM 1726 O O . ILE A 1 105 ? 33.595 63.174 110.188 1.00 28.73 103 ILE A O 1
ATOM 1742 N N . ASP A 1 106 ? 34.123 61.046 109.688 1.00 32.36 104 ASP A N 1
ATOM 1743 C CA . ASP A 1 106 ? 33.517 61.127 108.358 1.00 29.26 104 ASP A CA 1
ATOM 1744 C C . ASP A 1 106 ? 32.013 61.351 108.450 1.00 27.85 104 ASP A C 1
ATOM 1745 O O . ASP A 1 106 ? 31.460 62.244 107.796 1.00 25.10 104 ASP A O 1
ATOM 1754 N N . LEU A 1 107 ? 31.330 60.523 109.241 1.00 24.44 105 LEU A N 1
ATOM 1755 C CA . LEU A 1 107 ? 29.886 60.649 109.402 1.00 25.50 105 LEU A CA 1
ATOM 1756 C C . LEU A 1 107 ? 29.507 62.024 109.928 1.00 25.29 105 LEU A C 1
ATOM 1757 O O . LEU A 1 107 ? 28.528 62.626 109.473 1.00 25.51 105 LEU A O 1
ATOM 1773 N N . ILE A 1 108 ? 30.268 62.531 110.898 1.00 25.83 106 ILE A N 1
ATOM 1774 C CA . ILE A 1 108 ? 29.993 63.850 111.457 1.00 24.25 106 ILE A CA 1
ATOM 1775 C C . ILE A 1 108 ? 30.125 64.918 110.384 1.00 23.78 106 ILE A C 1
ATOM 1776 O O . ILE A 1 108 ? 29.264 65.795 110.246 1.00 23.54 106 ILE A O 1
ATOM 1792 N N A SER A 1 109 ? 31.213 64.867 109.613 0.67 25.16 107 SER A N 1
ATOM 1793 N N B SER A 1 109 ? 31.212 64.863 109.611 0.33 24.53 107 SER A N 1
ATOM 1794 C CA A SER A 1 109 ? 31.450 65.885 108.596 0.67 25.90 107 SER A CA 1
ATOM 1795 C CA B SER A 1 109 ? 31.457 65.879 108.596 0.33 25.81 107 SER A CA 1
ATOM 1796 C C A SER A 1 109 ? 30.309 65.920 107.589 0.67 22.66 107 SER A C 1
ATOM 1797 C C B SER A 1 109 ? 30.329 65.918 107.573 0.33 23.84 107 SER A C 1
ATOM 1798 O O A SER A 1 109 ? 29.806 66.994 107.239 0.67 23.19 107 SER A O 1
ATOM 1799 O O B SER A 1 109 ? 29.865 66.998 107.190 0.33 22.91 107 SER A O 1
ATOM 1814 N N . GLY A 1 110 ? 29.877 64.748 107.119 1.00 26.03 108 GLY A N 1
ATOM 1815 C CA . GLY A 1 110 ? 28.789 64.709 106.156 1.00 22.15 108 GLY A CA 1
ATOM 1816 C C . GLY A 1 110 ? 27.461 65.143 106.745 1.00 23.26 108 GLY A C 1
ATOM 1817 O O . GLY A 1 110 ? 26.725 65.920 106.131 1.00 23.06 108 GLY A O 1
ATOM 1821 N N . LEU A 1 111 ? 27.139 64.661 107.947 1.00 22.30 109 LEU A N 1
ATOM 1822 C CA . LEU A 1 111 ? 25.854 65.003 108.549 1.00 22.83 109 LEU A CA 1
ATOM 1823 C C . LEU A 1 111 ? 25.805 66.478 108.934 1.00 21.04 109 LEU A C 1
ATOM 1824 O O . LEU A 1 111 ? 24.755 67.125 108.831 1.00 23.63 109 LEU A O 1
ATOM 1840 N N . HIS A 1 112 ? 26.936 67.018 109.384 1.00 21.40 110 HIS A N 1
ATOM 1841 C CA . HIS A 1 112 ? 27.028 68.436 109.713 1.00 22.82 110 HIS A CA 1
ATOM 1842 C C . HIS A 1 112 ? 26.781 69.295 108.478 1.00 24.08 110 HIS A C 1
ATOM 1843 O O . HIS A 1 112 ? 26.106 70.330 108.551 1.00 22.32 110 HIS A O 1
ATOM 1858 N N . HIS A 1 113 ? 27.305 68.870 107.327 1.00 22.61 111 HIS A N 1
ATOM 1859 C CA . HIS A 1 113 ? 27.074 69.606 106.089 1.00 24.72 111 HIS A CA 1
ATOM 1860 C C . HIS A 1 113 ? 25.600 69.597 105.713 1.00 19.92 111 HIS A C 1
ATOM 1861 O O . HIS A 1 113 ? 25.050 70.625 105.299 1.00 28.39 111 HIS A O 1
ATOM 1876 N N . LEU A 1 114 ? 24.946 68.443 105.848 1.00 21.35 112 LEU A N 1
ATOM 1877 C CA . LEU A 1 114 ? 23.523 68.344 105.545 1.00 22.77 112 LEU A CA 1
ATOM 1878 C C . LEU A 1 114 ? 22.691 69.200 106.488 1.00 24.54 112 LEU A C 1
ATOM 1879 O O . LEU A 1 114 ? 21.852 69.993 106.047 1.00 24.75 112 LEU A O 1
ATOM 1895 N N . HIS A 1 115 ? 22.912 69.058 107.795 1.00 24.35 113 HIS A N 1
ATOM 1896 C CA . HIS A 1 115 ? 22.087 69.779 108.756 1.00 24.00 113 HIS A CA 1
ATOM 1897 C C . HIS A 1 115 ? 22.285 71.288 108.639 1.00 22.40 113 HIS A C 1
ATOM 1898 O O . HIS A 1 115 ? 21.335 72.055 108.828 1.00 26.59 113 HIS A O 1
ATOM 1913 N N . LYS A 1 116 ? 23.505 71.736 108.326 1.00 22.91 114 LYS A N 1
ATOM 1914 C CA . LYS A 1 116 ? 23.722 73.159 108.069 1.00 25.66 114 LYS A CA 1
ATOM 1915 C C . LYS A 1 116 ? 22.792 73.658 106.969 1.00 25.88 114 LYS A C 1
ATOM 1916 O O . LYS A 1 116 ? 22.289 74.786 107.029 1.00 28.03 114 LYS A O 1
ATOM 1935 N N . LEU A 1 117 ? 22.561 72.827 105.952 1.00 31.82 115 LEU A N 1
ATOM 1936 C CA . LEU A 1 117 ? 21.694 73.162 104.828 1.00 33.02 115 LEU A CA 1
ATOM 1937 C C . LEU A 1 117 ? 20.215 72.955 105.132 1.00 34.82 115 LEU A C 1
ATOM 1938 O O . LEU A 1 117 ? 19.374 73.266 104.281 1.00 33.97 115 LEU A O 1
ATOM 1954 N N . GLY A 1 118 ? 19.877 72.434 106.309 1.00 31.73 116 GLY A N 1
ATOM 1955 C CA . GLY A 1 118 ? 18.496 72.139 106.630 1.00 34.36 116 GLY A CA 1
ATOM 1956 C C . GLY A 1 118 ? 17.990 70.830 106.072 1.00 32.01 116 GLY A C 1
ATOM 1957 O O . GLY A 1 118 ? 16.773 70.638 105.982 1.00 33.89 116 GLY A O 1
ATOM 1961 N N . ILE A 1 119 ? 18.884 69.920 105.693 1.00 26.53 117 ILE A N 1
ATOM 1962 C CA . ILE A 1 119 ? 18.510 68.632 105.119 1.00 26.57 117 ILE A CA 1
ATOM 1963 C C . ILE A 1 119 ? 18.616 67.562 106.196 1.00 24.63 117 ILE A C 1
ATOM 1964 O O . ILE A 1 119 ? 19.673 67.397 106.820 1.00 24.54 117 ILE A O 1
ATOM 1980 N N . LEU A 1 120 ? 17.528 66.827 106.402 1.00 25.47 118 LEU A N 1
ATOM 1981 C CA . LEU A 1 120 ? 17.498 65.693 107.316 1.00 26.54 118 LEU A CA 1
ATOM 1982 C C . LEU A 1 120 ? 17.645 64.405 106.521 1.00 26.98 118 LEU A C 1
ATOM 1983 O O . LEU A 1 120 ? 16.974 64.221 105.501 1.00 29.38 118 LEU A O 1
ATOM 1999 N N . PHE A 1 121 ? 18.514 63.511 106.992 1.00 28.37 119 PHE A N 1
ATOM 2000 C CA . PHE A 1 121 ? 18.707 62.251 106.283 1.00 31.53 119 PHE A CA 1
ATOM 2001 C C . PHE A 1 121 ? 17.600 61.254 106.620 1.00 33.48 119 PHE A C 1
ATOM 2002 O O . PHE A 1 121 ? 17.183 60.475 105.756 1.00 32.00 119 PHE A O 1
ATOM 2019 N N . CYS A 1 122 ? 17.126 61.261 107.867 1.00 34.74 120 CYS A N 1
ATOM 2020 C CA . CYS A 1 122 ? 15.907 60.566 108.281 1.00 34.16 120 CYS A CA 1
ATOM 2021 C C . CYS A 1 122 ? 16.030 59.047 108.344 1.00 33.97 120 CYS A C 1
ATOM 2022 O O . CYS A 1 122 ? 15.275 58.404 109.079 1.00 34.49 120 CYS A O 1
ATOM 2030 N N . ASP A 1 123 ? 16.945 58.454 107.584 1.00 31.01 121 ASP A N 1
ATOM 2031 C CA . ASP A 1 123 ? 17.118 57.004 107.598 1.00 32.93 121 ASP A CA 1
ATOM 2032 C C . ASP A 1 123 ? 18.601 56.670 107.686 1.00 31.44 121 ASP A C 1
ATOM 2033 O O . ASP A 1 123 ? 19.126 55.844 106.938 1.00 31.09 121 ASP A O 1
ATOM 2042 N N . ILE A 1 124 ? 19.299 57.331 108.612 1.00 27.88 122 ILE A N 1
ATOM 2043 C CA . ILE A 1 124 ? 20.688 56.981 108.873 1.00 26.71 122 ILE A CA 1
ATOM 2044 C C . ILE A 1 124 ? 20.750 55.508 109.238 1.00 29.17 122 ILE A C 1
ATOM 2045 O O . ILE A 1 124 ? 20.083 55.049 110.174 1.00 31.31 122 ILE A O 1
ATOM 2061 N N . SER A 1 125 ? 21.546 54.759 108.490 1.00 28.22 123 SER A N 1
ATOM 2062 C CA . SER A 1 125 ? 21.624 53.313 108.633 1.00 28.94 123 SER A CA 1
ATOM 2063 C C . SER A 1 125 ? 22.870 52.821 107.910 1.00 28.67 123 SER A C 1
ATOM 2064 O O . SER A 1 125 ? 23.342 53.480 106.973 1.00 29.16 123 SER A O 1
ATOM 2072 N N . PRO A 1 126 ? 23.431 51.675 108.304 1.00 26.75 124 PRO A N 1
ATOM 2073 C CA . PRO A 1 126 ? 24.688 51.235 107.676 1.00 26.69 124 PRO A CA 1
ATOM 2074 C C . PRO A 1 126 ? 24.566 50.963 106.184 1.00 29.12 124 PRO A C 1
ATOM 2075 O O . PRO A 1 126 ? 25.546 51.149 105.452 1.00 29.17 124 PRO A O 1
ATOM 2086 N N . ARG A 1 127 ? 23.396 50.534 105.705 1.00 29.67 125 ARG A N 1
ATOM 2087 C CA . ARG A 1 127 ? 23.258 50.198 104.289 1.00 33.10 125 ARG A CA 1
ATOM 2088 C C . ARG A 1 127 ? 23.222 51.432 103.399 1.00 28.98 125 ARG A C 1
ATOM 2089 O O . ARG A 1 127 ? 23.447 51.313 102.188 1.00 31.80 125 ARG A O 1
ATOM 2110 N N . LYS A 1 128 ? 22.939 52.608 103.959 1.00 26.31 126 LYS A N 1
ATOM 2111 C CA . LYS A 1 128 ? 22.887 53.846 103.194 1.00 26.33 126 LYS A CA 1
ATOM 2112 C C . LYS A 1 128 ? 24.163 54.664 103.341 1.00 26.85 126 LYS A C 1
ATOM 2113 O O . LYS A 1 128 ? 24.165 55.865 103.044 1.00 28.83 126 LYS A O 1
ATOM 2132 N N A ILE A 1 129 ? 25.251 54.031 103.778 0.53 26.59 127 ILE A N 1
ATOM 2133 N N B ILE A 1 129 ? 25.239 54.040 103.805 0.47 26.66 127 ILE A N 1
ATOM 2134 C CA A ILE A 1 129 ? 26.569 54.653 103.878 0.53 25.18 127 ILE A CA 1
ATOM 2135 C CA B ILE A 1 129 ? 26.559 54.650 103.842 0.47 25.24 127 ILE A CA 1
ATOM 2136 C C A ILE A 1 129 ? 27.537 53.810 103.055 0.53 25.86 127 ILE A C 1
ATOM 2137 C C B ILE A 1 129 ? 27.480 53.796 102.990 0.47 25.69 127 ILE A C 1
ATOM 2138 O O A ILE A 1 129 ? 27.649 52.599 103.277 0.53 28.02 127 ILE A O 1
ATOM 2139 O O B ILE A 1 129 ? 27.496 52.568 103.125 0.47 28.16 127 ILE A O 1
ATOM 2170 N N . LEU A 1 130 ? 28.235 54.442 102.113 1.00 24.47 128 LEU A N 1
ATOM 2171 C CA . LEU A 1 130 ? 29.211 53.760 101.278 1.00 27.19 128 LEU A CA 1
ATOM 2172 C C . LEU A 1 130 ? 30.624 54.193 101.644 1.00 27.96 128 LEU A C 1
ATOM 2173 O O . LEU A 1 130 ? 30.848 55.278 102.187 1.00 31.36 128 LEU A O 1
ATOM 2190 N N . LEU A 1 131 ? 31.577 53.318 101.338 1.00 29.35 129 LEU A N 1
ATOM 2191 C CA . LEU A 1 131 ? 32.989 53.583 101.558 1.00 32.40 129 LEU A CA 1
ATOM 2192 C C . LEU A 1 131 ? 33.699 53.829 100.235 1.00 34.72 129 LEU A C 1
ATOM 2193 O O . LEU A 1 131 ? 33.501 53.096 99.261 1.00 33.05 129 LEU A O 1
ATOM 2209 N N . GLU A 1 132 ? 34.534 54.868 100.221 1.00 40.16 130 GLU A N 1
ATOM 2210 C CA . GLU A 1 132 ? 35.406 55.124 99.080 1.00 52.81 130 GLU A CA 1
ATOM 2211 C C . GLU A 1 132 ? 36.493 54.061 98.976 1.00 59.16 130 GLU A C 1
ATOM 2212 O O . GLU A 1 132 ? 36.776 53.555 97.884 1.00 61.63 130 GLU A O 1
ATOM 2224 N N . GLY A 1 133 ? 37.107 53.709 100.103 1.00 67.29 131 GLY A N 1
ATOM 2225 C CA . GLY A 1 133 ? 38.207 52.761 100.128 1.00 73.17 131 GLY A CA 1
ATOM 2226 C C . GLY A 1 133 ? 39.550 53.470 100.226 1.00 77.23 131 GLY A C 1
ATOM 2227 O O . GLY A 1 133 ? 39.887 54.261 99.344 1.00 73.99 131 GLY A O 1
ATOM 2231 N N . PRO A 1 134 ? 40.334 53.200 101.288 1.00 81.79 132 PRO A N 1
ATOM 2232 C CA . PRO A 1 134 ? 40.105 52.258 102.392 1.00 84.13 132 PRO A CA 1
ATOM 2233 C C . PRO A 1 134 ? 38.979 52.694 103.318 1.00 80.20 132 PRO A C 1
ATOM 2234 O O . PRO A 1 134 ? 38.239 51.857 103.835 1.00 85.33 132 PRO A O 1
ATOM 2245 N N . GLY A 1 135 ? 38.870 54.002 103.532 1.00 70.02 133 GLY A N 1
ATOM 2246 C CA . GLY A 1 135 ? 37.814 54.553 104.353 1.00 58.22 133 GLY A CA 1
ATOM 2247 C C . GLY A 1 135 ? 36.978 55.561 103.595 1.00 49.47 133 GLY A C 1
ATOM 2248 O O . GLY A 1 135 ? 36.419 55.250 102.539 1.00 46.47 133 GLY A O 1
ATOM 2252 N N . THR A 1 136 ? 36.904 56.781 104.124 1.00 51.36 134 THR A N 1
ATOM 2253 C CA . THR A 1 136 ? 36.081 57.832 103.539 1.00 44.55 134 THR A CA 1
ATOM 2254 C C . THR A 1 136 ? 34.652 57.343 103.342 1.00 37.95 134 THR A C 1
ATOM 2255 O O . THR A 1 136 ? 34.283 56.888 102.253 1.00 35.91 134 THR A O 1
ATOM 2266 N N . LEU A 1 137 ? 33.850 57.430 104.397 1.00 29.46 135 LEU A N 1
ATOM 2267 C CA . LEU A 1 137 ? 32.436 57.102 104.329 1.00 27.77 135 LEU A CA 1
ATOM 2268 C C . LEU A 1 137 ? 31.658 58.236 103.674 1.00 28.56 135 LEU A C 1
ATOM 2269 O O . LEU A 1 137 ? 32.000 59.413 103.817 1.00 29.32 135 LEU A O 1
ATOM 2285 N N . LYS A 1 138 ? 30.595 57.872 102.954 1.00 29.82 136 LYS A N 1
ATOM 2286 C CA . LYS A 1 138 ? 29.751 58.847 102.281 1.00 27.95 136 LYS A CA 1
ATOM 2287 C C . LYS A 1 138 ? 28.288 58.464 102.438 1.00 23.46 136 LYS A C 1
ATOM 2288 O O . LYS A 1 138 ? 27.918 57.301 102.258 1.00 25.62 136 LYS A O 1
ATOM 2307 N N . PHE A 1 139 ? 27.461 59.450 102.778 1.00 23.35 137 PHE A N 1
ATOM 2308 C CA . PHE A 1 139 ? 26.017 59.273 102.730 1.00 21.49 137 PHE A CA 1
ATOM 2309 C C . PHE A 1 139 ? 25.589 59.086 101.280 1.00 22.02 137 PHE A C 1
ATOM 2310 O O . PHE A 1 139 ? 25.942 59.896 100.417 1.00 25.53 137 PHE A O 1
ATOM 2327 N N . SER A 1 140 ? 24.828 58.012 101.001 1.00 24.55 138 SER A N 1
ATOM 2328 C CA . SER A 1 140 ? 24.751 57.526 99.626 1.00 31.05 138 SER A CA 1
ATOM 2329 C C . SER A 1 140 ? 23.348 57.157 99.144 1.00 36.25 138 SER A C 1
ATOM 2330 O O . SER A 1 140 ? 23.225 56.495 98.105 1.00 41.24 138 SER A O 1
ATOM 2338 N N . ASN A 1 141 ? 22.290 57.570 99.836 1.00 31.85 139 ASN A N 1
ATOM 2339 C CA . ASN A 1 141 ? 20.936 57.237 99.394 1.00 29.34 139 ASN A CA 1
ATOM 2340 C C . ASN A 1 141 ? 19.997 58.268 100.004 1.00 30.97 139 ASN A C 1
ATOM 2341 O O . ASN A 1 141 ? 19.791 58.268 101.223 1.00 32.66 139 ASN A O 1
ATOM 2352 N N . PHE A 1 142 ? 19.446 59.151 99.170 1.00 26.06 140 PHE A N 1
ATOM 2353 C CA . PHE A 1 142 ? 18.644 60.266 99.654 1.00 23.82 140 PHE A CA 1
ATOM 2354 C C . PHE A 1 142 ? 17.174 60.146 99.261 1.00 23.90 140 PHE A C 1
ATOM 2355 O O . PHE A 1 142 ? 16.450 61.145 99.281 1.00 27.52 140 PHE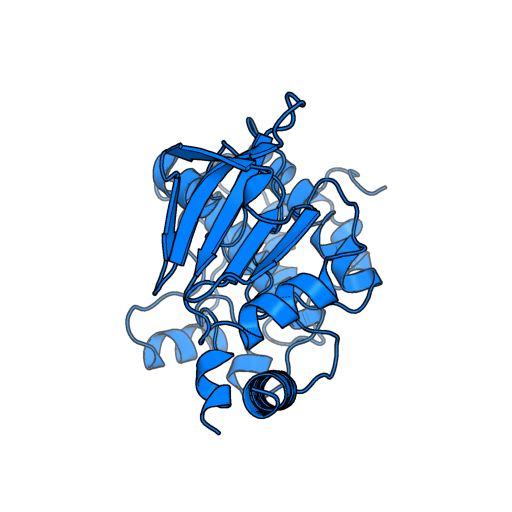 A O 1
ATOM 2372 N N . CYS A 1 143 ? 16.716 58.932 98.937 1.00 27.02 141 CYS A N 1
ATOM 2373 C CA . CYS A 1 143 ? 15.314 58.726 98.585 1.00 29.21 141 CYS A CA 1
ATOM 2374 C C . CYS A 1 143 ? 14.375 59.228 99.675 1.00 30.58 141 CYS A C 1
ATOM 2375 O O . CYS A 1 143 ? 13.310 59.780 99.378 1.00 28.86 141 CYS A O 1
ATOM 2383 N N . LEU A 1 144 ? 14.744 59.037 100.942 1.00 29.80 142 LEU A N 1
ATOM 2384 C CA . LEU A 1 144 ? 13.871 59.360 102.066 1.00 29.73 142 LEU A CA 1
ATOM 2385 C C . LEU A 1 144 ? 14.338 60.576 102.854 1.00 28.67 142 LEU A C 1
ATOM 2386 O O . LEU A 1 144 ? 13.736 60.898 103.885 1.00 31.40 142 LEU A O 1
ATOM 2402 N N . ALA A 1 145 ? 15.392 61.252 102.410 1.00 25.69 143 ALA A N 1
ATOM 2403 C CA . ALA A 1 145 ? 15.798 62.495 103.038 1.00 25.22 143 ALA A CA 1
ATOM 2404 C C . ALA A 1 145 ? 14.770 63.581 102.732 1.00 27.74 143 ALA A C 1
ATOM 2405 O O . ALA A 1 145 ? 13.890 63.418 101.884 1.00 25.22 143 ALA A O 1
ATOM 2412 N N . LYS A 1 146 ? 14.867 64.694 103.452 1.00 25.74 144 LYS A N 1
ATOM 2413 C CA . LYS A 1 146 ? 13.969 65.813 103.198 1.00 27.68 144 LYS A CA 1
ATOM 2414 C C . LYS A 1 146 ? 14.534 67.070 103.841 1.00 28.66 144 LYS A C 1
ATOM 2415 O O . LYS A 1 146 ? 15.487 67.024 104.623 1.00 30.16 144 LYS A O 1
ATOM 2434 N N . VAL A 1 147 ? 13.930 68.198 103.488 1.00 28.11 145 VAL A N 1
ATOM 2435 C CA . VAL A 1 147 ? 14.219 69.463 104.148 1.00 30.03 145 VAL A CA 1
ATOM 2436 C C . VAL A 1 147 ? 13.379 69.543 105.413 1.00 29.66 145 VAL A C 1
ATOM 2437 O O . VAL A 1 147 ? 12.239 69.062 105.451 1.00 29.66 145 VAL A O 1
ATOM 2450 N N . GLU A 1 148 ? 13.948 70.143 106.457 1.00 33.62 146 GLU A N 1
ATOM 2451 C CA . GLU A 1 148 ? 13.251 70.282 107.729 1.00 36.17 146 GLU A CA 1
ATOM 2452 C C . GLU A 1 148 ? 11.827 70.778 107.529 1.00 37.52 146 GLU A C 1
ATOM 2453 O O . GLU A 1 148 ? 11.587 71.746 106.803 1.00 37.06 146 GLU A O 1
ATOM 2465 N N . GLY A 1 149 ? 10.882 70.116 108.195 1.00 34.34 147 GLY A N 1
ATOM 2466 C CA . GLY A 1 149 ? 9.509 70.559 108.212 1.00 37.58 147 GLY A CA 1
ATOM 2467 C C . GLY A 1 149 ? 8.687 70.143 107.015 1.00 37.71 147 GLY A C 1
ATOM 2468 O O . GLY A 1 149 ? 7.475 70.386 107.005 1.00 41.76 147 GLY A O 1
ATOM 2472 N N . GLU A 1 150 ? 9.296 69.521 106.010 1.00 36.29 148 GLU A N 1
ATOM 2473 C CA . GLU A 1 150 ? 8.562 69.141 104.814 1.00 39.13 148 GLU A CA 1
ATOM 2474 C C . GLU A 1 150 ? 7.666 67.936 105.071 1.00 41.11 148 GLU A C 1
ATOM 2475 O O . GLU A 1 150 ? 7.935 67.095 105.934 1.00 40.70 148 GLU A O 1
ATOM 2487 N N . ASN A 1 151 ? 6.591 67.861 104.294 1.00 43.67 149 ASN A N 1
ATOM 2488 C CA . ASN A 1 151 ? 5.728 66.685 104.231 1.00 46.23 149 ASN A CA 1
ATOM 2489 C C . ASN A 1 151 ? 6.169 65.877 103.016 1.00 45.59 149 ASN A C 1
ATOM 2490 O O . ASN A 1 151 ? 5.846 66.224 101.878 1.00 46.03 149 ASN A O 1
ATOM 2501 N N . LEU A 1 152 ? 6.913 64.796 103.258 1.00 38.83 150 LEU A N 1
ATOM 2502 C CA . LEU A 1 152 ? 7.493 64.052 102.145 1.00 39.60 150 LEU A CA 1
ATOM 2503 C C . LEU A 1 152 ? 6.448 63.224 101.410 1.00 38.34 150 LEU A C 1
ATOM 2504 O O . LEU A 1 152 ? 6.597 62.974 100.209 1.00 37.65 150 LEU A O 1
ATOM 2520 N N . GLU A 1 153 ? 5.395 62.786 102.102 1.00 39.99 151 GLU A N 1
ATOM 2521 C CA . GLU A 1 153 ? 4.292 62.118 101.420 1.00 43.98 151 GLU A CA 1
ATOM 2522 C C . GLU A 1 153 ? 3.674 63.043 100.384 1.00 43.75 151 GLU A C 1
ATOM 2523 O O . GLU A 1 153 ? 3.421 62.644 99.241 1.00 44.35 151 GLU A O 1
ATOM 2535 N N . GLU A 1 154 ? 3.426 64.292 100.777 1.00 45.48 152 GLU A N 1
ATOM 2536 C CA . GLU A 1 154 ? 2.891 65.285 99.855 1.00 58.90 152 GLU A CA 1
ATOM 2537 C C . GLU A 1 154 ? 3.818 65.488 98.662 1.00 42.84 152 GLU A C 1
ATOM 2538 O O . GLU A 1 154 ? 3.356 65.593 97.520 1.00 43.85 152 GLU A O 1
ATOM 2550 N N . PHE A 1 155 ? 5.129 65.542 98.902 1.00 40.45 153 PHE A N 1
ATOM 2551 C CA . PHE A 1 155 ? 6.066 65.730 97.800 1.00 38.07 153 PHE A CA 1
ATOM 2552 C C . PHE A 1 155 ? 6.040 64.536 96.853 1.00 38.51 153 PHE A C 1
ATOM 2553 O O . PHE A 1 155 ? 6.008 64.703 95.628 1.00 37.24 153 PHE A O 1
ATOM 2570 N N . PHE A 1 156 ? 6.063 63.319 97.403 1.00 36.53 154 PHE A N 1
ATOM 2571 C CA . PHE A 1 156 ? 5.990 62.130 96.560 1.00 37.00 154 PHE A CA 1
ATOM 2572 C C . PHE A 1 156 ? 4.717 62.129 95.723 1.00 39.22 154 PHE A C 1
ATOM 2573 O O . PHE A 1 156 ? 4.750 61.811 94.528 1.00 38.49 154 PHE A O 1
ATOM 2590 N N . ALA A 1 157 ? 3.583 62.482 96.333 1.00 40.92 155 ALA A N 1
ATOM 2591 C CA . ALA A 1 157 ? 2.317 62.458 95.610 1.00 44.39 155 ALA A CA 1
ATOM 2592 C C . ALA A 1 157 ? 2.313 63.467 94.468 1.00 43.56 155 ALA A C 1
ATOM 2593 O O . ALA A 1 157 ? 1.736 63.210 93.405 1.00 45.48 155 ALA A O 1
ATOM 2600 N N . LEU A 1 158 ? 2.950 64.623 94.668 1.00 42.38 156 LEU A N 1
ATOM 2601 C CA . LEU A 1 158 ? 2.995 65.627 93.609 1.00 45.15 156 LEU A CA 1
ATOM 2602 C C . LEU A 1 158 ? 3.825 65.148 92.424 1.00 42.55 156 LEU A C 1
ATOM 2603 O O . LEU A 1 158 ? 3.424 65.329 91.268 1.00 44.72 156 LEU A O 1
ATOM 2619 N N . VAL A 1 159 ? 4.982 64.535 92.685 1.00 40.46 157 VAL A N 1
ATOM 2620 C CA . VAL A 1 159 ? 5.779 63.981 91.594 1.00 39.57 157 VAL A CA 1
ATOM 2621 C C . VAL A 1 159 ? 4.975 62.925 90.846 1.00 44.14 157 VAL A C 1
ATOM 2622 O O . VAL A 1 159 ? 4.898 62.933 89.612 1.00 45.61 157 VAL A O 1
ATOM 2635 N N . ALA A 1 160 ? 4.359 62.001 91.586 1.00 46.76 158 ALA A N 1
ATOM 2636 C CA . ALA A 1 160 ? 3.580 60.943 90.953 1.00 52.60 158 ALA A CA 1
ATOM 2637 C C . ALA A 1 160 ? 2.404 61.505 90.164 1.00 60.56 158 ALA A C 1
ATOM 2638 O O . ALA A 1 160 ? 2.037 60.953 89.121 1.00 63.72 158 ALA A O 1
ATOM 2645 N N . ALA A 1 161 ? 1.804 62.600 90.639 1.00 61.07 159 ALA A N 1
ATOM 2646 C CA . ALA A 1 161 ? 0.628 63.148 89.971 1.00 69.09 159 ALA A CA 1
ATOM 2647 C C . ALA A 1 161 ? 0.970 63.683 88.586 1.00 79.06 159 ALA A C 1
ATOM 2648 O O . ALA A 1 161 ? 0.208 63.481 87.633 1.00 85.99 159 ALA A O 1
ATOM 2655 N N . GLU A 1 162 ? 2.107 64.371 88.453 1.00 82.10 160 GLU A N 1
ATOM 2656 C CA . GLU A 1 162 ? 2.476 64.949 87.164 1.00 91.39 160 GLU A CA 1
ATOM 2657 C C . GLU A 1 162 ? 2.506 63.887 86.072 1.00 89.33 160 GLU A C 1
ATOM 2658 O O . GLU A 1 162 ? 2.088 64.141 84.936 1.00 90.19 160 GLU A O 1
ATOM 2670 N N . GLU A 1 163 ? 2.990 62.693 86.396 1.00 88.98 161 GLU A N 1
ATOM 2671 C CA . GLU A 1 163 ? 3.002 61.585 85.447 1.00 90.47 161 GLU A CA 1
ATOM 2672 C C . GLU A 1 163 ? 1.771 60.708 85.634 1.00 84.97 161 GLU A C 1
ATOM 2673 O O . GLU A 1 163 ? 0.662 61.090 85.259 1.00 81.20 161 GLU A O 1
ATOM 2685 N N . ALA A 1 175 ? -2.058 59.053 100.740 1.00 94.16 173 ALA A N 1
ATOM 2686 C CA . ALA A 1 175 ? -2.066 57.995 101.742 1.00 99.51 173 ALA A CA 1
ATOM 2687 C C . ALA A 1 175 ? -1.141 56.861 101.322 1.00 105.44 173 ALA A C 1
ATOM 2688 O O . ALA A 1 175 ? -0.380 56.334 102.135 1.00 104.67 173 ALA A O 1
ATOM 2695 N N . SER A 1 176 ? -1.219 56.483 100.044 1.00 111.04 174 SER A N 1
ATOM 2696 C CA . SER A 1 176 ? -0.300 55.486 99.510 1.00 109.49 174 SER A CA 1
ATOM 2697 C C . SER A 1 176 ? 1.149 55.881 99.757 1.00 94.51 174 SER A C 1
ATOM 2698 O O . SER A 1 176 ? 2.010 55.013 99.942 1.00 89.82 174 SER A O 1
ATOM 2706 N N . MET A 1 177 ? 1.437 57.183 99.762 1.00 80.02 175 MET A N 1
ATOM 2707 C CA . MET A 1 177 ? 2.798 57.657 99.965 1.00 68.33 175 MET A CA 1
ATOM 2708 C C . MET A 1 177 ? 3.235 57.584 101.421 1.00 63.22 175 MET A C 1
ATOM 2709 O O . MET A 1 177 ? 4.437 57.658 101.692 1.00 54.63 175 MET A O 1
ATOM 2723 N N . LYS A 1 178 ? 2.297 57.441 102.362 1.00 73.27 176 LYS A N 1
ATOM 2724 C CA . LYS A 1 178 ? 2.684 57.310 103.763 1.00 73.21 176 LYS A CA 1
ATOM 2725 C C . LYS A 1 178 ? 3.547 56.075 103.982 1.00 69.80 176 LYS A C 1
ATOM 2726 O O . LYS A 1 178 ? 4.440 56.085 104.837 1.00 66.85 176 LYS A O 1
ATOM 2745 N N . SER A 1 179 ? 3.300 55.010 103.220 1.00 71.07 177 SER A N 1
ATOM 2746 C CA . SER A 1 179 ? 4.127 53.813 103.324 1.00 73.10 177 SER A CA 1
ATOM 2747 C C . SER A 1 179 ? 5.486 54.020 102.661 1.00 71.27 177 SER A C 1
ATOM 2748 O O . SER A 1 179 ? 6.530 53.758 103.269 1.00 75.20 177 SER A O 1
ATOM 2756 N N . ARG A 1 180 ? 5.493 54.498 101.413 1.00 61.19 178 ARG A N 1
ATOM 2757 C CA . ARG A 1 180 ? 6.735 54.613 100.656 1.00 48.96 178 ARG A CA 1
ATOM 2758 C C . ARG A 1 180 ? 7.789 55.462 101.350 1.00 39.42 178 ARG A C 1
ATOM 2759 O O . ARG A 1 180 ? 8.968 55.373 100.990 1.00 37.86 178 ARG A O 1
ATOM 2780 N N . VAL A 1 181 ? 7.403 56.290 102.316 1.00 42.06 179 VAL A N 1
ATOM 2781 C CA . VAL A 1 181 ? 8.348 57.203 102.949 1.00 42.36 179 VAL A CA 1
ATOM 2782 C C . VAL A 1 181 ? 8.893 56.593 104.238 1.00 45.88 179 VAL A C 1
ATOM 2783 O O . VAL A 1 181 ? 9.573 57.273 105.014 1.00 47.95 179 VAL A O 1
ATOM 2796 N N . LYS A 1 182 ? 8.617 55.309 104.468 1.00 44.20 180 LYS A N 1
ATOM 2797 C CA . LYS A 1 182 ? 9.057 54.625 105.680 1.00 47.44 180 LYS A CA 1
ATOM 2798 C C . LYS A 1 182 ? 10.423 53.989 105.451 1.00 42.83 180 LYS A C 1
ATOM 2799 O O . LYS A 1 182 ? 10.567 53.103 104.602 1.00 40.21 180 LYS A O 1
ATOM 2818 N N . GLY A 1 183 ? 11.413 54.417 106.233 1.00 41.86 181 GLY A N 1
ATOM 2819 C CA . GLY A 1 183 ? 12.728 53.804 106.203 1.00 35.90 181 GLY A CA 1
ATOM 2820 C C . GLY A 1 183 ? 12.847 52.646 107.175 1.00 36.82 181 GLY A C 1
ATOM 2821 O O . GLY A 1 183 ? 11.901 51.871 107.341 1.00 40.28 181 GLY A O 1
ATOM 2825 N N A SER A 1 184 ? 14.020 52.500 107.808 0.70 36.01 182 SER A N 1
ATOM 2826 N N B SER A 1 184 ? 13.992 52.536 107.855 0.30 35.77 182 SER A N 1
ATOM 2827 C CA A SER A 1 184 ? 14.207 51.420 108.769 0.70 37.18 182 SER A CA 1
ATOM 2828 C CA B SER A 1 184 ? 14.237 51.429 108.775 0.30 37.78 182 SER A CA 1
ATOM 2829 C C A SER A 1 184 ? 13.721 51.859 110.145 0.70 42.51 182 SER A C 1
ATOM 2830 C C B SER A 1 184 ? 13.801 51.817 110.187 0.30 42.42 182 SER A C 1
ATOM 2831 O O A SER A 1 184 ? 14.058 52.963 110.588 0.70 42.82 182 SER A O 1
ATOM 2832 O O B SER A 1 184 ? 14.255 52.843 110.704 0.30 41.88 182 SER A O 1
ATOM 2847 N N . PRO A 1 185 ? 12.932 51.039 110.844 1.00 38.14 183 PRO A N 1
ATOM 2848 C CA . PRO A 1 185 ? 12.502 51.406 112.204 1.00 40.79 183 PRO A CA 1
ATOM 2849 C C . PRO A 1 185 ? 13.577 51.237 113.269 1.00 40.61 183 PRO A C 1
ATOM 2850 O O . PRO A 1 185 ? 13.389 51.727 114.389 1.00 42.70 183 PRO A O 1
ATOM 2861 N N . VAL A 1 186 ? 14.691 50.574 112.956 1.00 33.53 184 VAL A N 1
ATOM 2862 C CA . VAL A 1 186 ? 15.664 50.207 113.982 1.00 36.38 184 VAL A CA 1
ATOM 2863 C C . VAL A 1 186 ? 16.337 51.440 114.578 1.00 36.29 184 VAL A C 1
ATOM 2864 O O . VAL A 1 186 ? 16.644 51.473 115.776 1.00 30.17 184 VAL A O 1
ATOM 2877 N N . TYR A 1 187 ? 16.581 52.467 113.769 1.00 29.97 185 TYR A N 1
ATOM 2878 C CA . TYR A 1 187 ? 17.337 53.632 114.205 1.00 34.79 185 TYR A CA 1
ATOM 2879 C C . TYR A 1 187 ? 16.447 54.841 114.487 1.00 34.87 185 TYR A C 1
ATOM 2880 O O . TYR A 1 187 ? 16.962 55.948 114.678 1.00 38.75 185 TYR A O 1
ATOM 2898 N N . THR A 1 188 ? 15.131 54.643 114.554 1.00 32.57 186 THR A N 1
ATOM 2899 C CA . THR A 1 188 ? 14.187 55.740 114.738 1.00 33.80 186 THR A CA 1
ATOM 2900 C C . THR A 1 188 ? 14.204 56.243 116.179 1.00 34.65 186 THR A C 1
ATOM 2901 O O . THR A 1 188 ? 14.079 55.458 117.124 1.00 34.26 186 THR A O 1
ATOM 2912 N N . ALA A 1 189 ? 14.336 57.559 116.344 1.00 32.20 187 ALA A N 1
ATOM 2913 C CA . ALA A 1 189 ? 14.383 58.149 117.672 1.00 33.68 187 ALA A CA 1
ATOM 2914 C C . ALA A 1 189 ? 13.039 57.986 118.386 1.00 34.50 187 ALA A C 1
ATOM 2915 O O . ALA A 1 189 ? 11.984 57.949 117.745 1.00 34.77 187 ALA A O 1
ATOM 2922 N N . PRO A 1 190 ? 13.049 57.903 119.723 1.00 36.32 188 PRO A N 1
ATOM 2923 C CA . PRO A 1 190 ? 11.789 57.667 120.454 1.00 40.39 188 PRO A CA 1
ATOM 2924 C C . PRO A 1 190 ? 10.697 58.684 120.161 1.00 40.54 188 PRO A C 1
ATOM 2925 O O . PRO A 1 190 ? 9.533 58.299 120.001 1.00 41.66 188 PRO A O 1
ATOM 2936 N N . GLU A 1 191 ? 11.032 59.975 120.099 1.00 39.36 189 GLU A N 1
ATOM 2937 C CA . GLU A 1 191 ? 10.005 60.983 119.854 1.00 38.94 189 GLU A CA 1
ATOM 2938 C C . GLU A 1 191 ? 9.342 60.782 118.497 1.00 38.92 189 GLU A C 1
ATOM 2939 O O . GLU A 1 191 ? 8.164 61.117 118.324 1.00 40.27 189 GLU A O 1
ATOM 2951 N N . VAL A 1 192 ? 10.076 60.237 117.526 1.00 37.74 190 VAL A N 1
ATOM 2952 C CA . VAL A 1 192 ? 9.497 59.956 116.217 1.00 36.69 190 VAL A CA 1
ATOM 2953 C C . VAL A 1 192 ? 8.643 58.699 116.272 1.00 37.91 190 VAL A C 1
ATOM 2954 O O . VAL A 1 192 ? 7.568 58.639 115.666 1.00 40.40 190 VAL A O 1
ATOM 2967 N N . VAL A 1 193 ? 9.109 57.675 116.992 1.00 38.77 191 VAL A N 1
ATOM 2968 C CA . VAL A 1 193 ? 8.269 56.514 117.269 1.00 39.82 191 VAL A CA 1
ATOM 2969 C C . VAL A 1 193 ? 6.921 56.965 117.815 1.00 41.53 191 VAL A C 1
ATOM 2970 O O . VAL A 1 193 ? 5.868 56.438 117.435 1.00 44.87 191 VAL A O 1
ATOM 2983 N N . ARG A 1 194 ? 6.930 57.953 118.710 1.00 45.96 192 ARG A N 1
ATOM 2984 C CA . ARG A 1 194 ? 5.713 58.421 119.362 1.00 48.36 192 ARG A CA 1
ATOM 2985 C C . ARG A 1 194 ? 4.881 59.361 118.500 1.00 48.70 192 ARG A C 1
ATOM 2986 O O . ARG A 1 194 ? 3.805 59.778 118.941 1.00 52.06 192 ARG A O 1
ATOM 3007 N N . GLY A 1 195 ? 5.341 59.719 117.305 1.00 45.07 193 GLY A N 1
ATOM 3008 C CA . GLY A 1 195 ? 4.546 60.510 116.379 1.00 48.01 193 GLY A CA 1
ATOM 3009 C C . GLY A 1 195 ? 5.145 61.845 115.987 1.00 46.81 193 GLY A C 1
ATOM 3010 O O . GLY A 1 195 ? 4.571 62.527 115.125 1.00 47.08 193 GLY A O 1
ATOM 3014 N N . ALA A 1 196 ? 6.264 62.263 116.571 1.00 43.07 194 ALA A N 1
ATOM 3015 C CA . ALA A 1 196 ? 6.864 63.529 116.189 1.00 40.48 194 ALA A CA 1
ATOM 3016 C C . ALA A 1 196 ? 7.504 63.423 114.806 1.00 39.48 194 ALA A C 1
ATOM 3017 O O . ALA A 1 196 ? 7.804 62.334 114.306 1.00 38.85 194 ALA A O 1
ATOM 3024 N N . ASP A 1 197 ? 7.710 64.581 114.189 1.00 39.79 195 ASP A N 1
ATOM 3025 C CA . ASP A 1 197 ? 8.390 64.649 112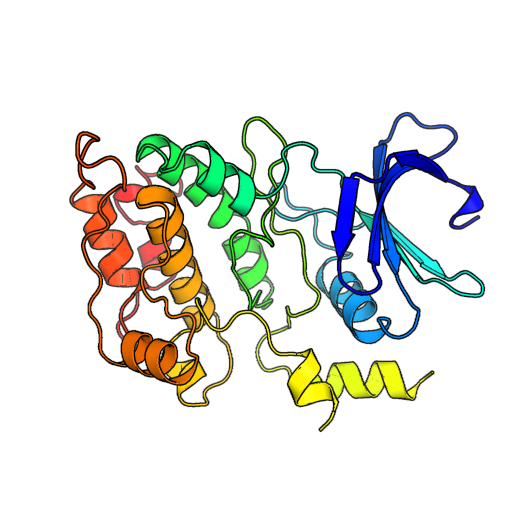.907 1.00 38.40 195 ASP A CA 1
ATOM 3026 C C . ASP A 1 197 ? 9.900 64.543 113.108 1.00 36.07 195 ASP A C 1
ATOM 3027 O O . ASP A 1 197 ? 10.436 64.853 114.177 1.00 34.10 195 ASP A O 1
ATOM 3036 N N . PHE A 1 198 ? 10.586 64.076 112.068 1.00 34.19 196 PHE A N 1
ATOM 3037 C CA . PHE A 1 198 ? 12.039 64.016 112.106 1.00 32.31 196 PHE A CA 1
ATOM 3038 C C . PHE A 1 198 ? 12.627 65.398 112.362 1.00 30.34 196 PHE A C 1
ATOM 3039 O O . PHE A 1 198 ? 12.029 66.427 112.036 1.00 32.48 196 PHE A O 1
ATOM 3056 N N . SER A 1 199 ? 13.828 65.408 112.931 1.00 26.77 197 SER A N 1
ATOM 3057 C CA . SER A 1 199 ? 14.500 66.645 113.293 1.00 26.15 197 SER A CA 1
ATOM 3058 C C . SER A 1 199 ? 16.000 66.411 113.275 1.00 24.52 197 SER A C 1
ATOM 3059 O O . SER A 1 199 ? 16.473 65.278 113.153 1.00 26.57 197 SER A O 1
ATOM 3067 N N . ILE A 1 200 ? 16.747 67.507 113.409 1.00 24.47 198 ILE A N 1
ATOM 3068 C CA . ILE A 1 200 ? 18.191 67.399 113.592 1.00 23.88 198 ILE A CA 1
ATOM 3069 C C . ILE A 1 200 ? 18.499 66.486 114.772 1.00 25.31 198 ILE A C 1
ATOM 3070 O O . ILE A 1 200 ? 19.399 65.640 114.710 1.00 25.31 198 ILE A O 1
ATOM 3086 N N . SER A 1 201 ? 17.747 66.635 115.865 1.00 24.88 199 SER A N 1
ATOM 3087 C CA . SER A 1 201 ? 18.016 65.842 117.059 1.00 27.79 199 SER A CA 1
ATOM 3088 C C . SER A 1 201 ? 17.741 64.360 116.821 1.00 25.70 199 SER A C 1
ATOM 3089 O O . SER A 1 201 ? 18.483 63.505 117.314 1.00 24.37 199 SER A O 1
ATOM 3097 N N . SER A 1 202 ? 16.688 64.030 116.065 1.00 28.43 200 SER A N 1
ATOM 3098 C CA . SER A 1 202 ? 16.406 62.621 115.812 1.00 26.00 200 SER A CA 1
ATOM 3099 C C . SER A 1 202 ? 17.465 62.000 114.910 1.00 24.78 200 SER A C 1
ATOM 3100 O O . SER A 1 202 ? 17.747 60.803 115.026 1.00 24.84 200 SER A O 1
ATOM 3108 N N . ASP A 1 203 ? 18.056 62.788 114.005 1.00 25.95 201 ASP A N 1
ATOM 3109 C CA . ASP A 1 203 ? 19.198 62.298 113.237 1.00 22.36 201 ASP A CA 1
ATOM 3110 C C . ASP A 1 203 ? 20.389 62.013 114.146 1.00 24.37 201 ASP A C 1
ATOM 3111 O O . ASP A 1 203 ? 21.114 61.032 113.942 1.00 22.36 201 ASP A O 1
ATOM 3120 N N . LEU A 1 204 ? 20.610 62.856 115.158 1.00 25.09 202 LEU A N 1
ATOM 3121 C CA . LEU A 1 204 ? 21.727 62.624 116.070 1.00 27.59 202 LEU A CA 1
ATOM 3122 C C . LEU A 1 204 ? 21.516 61.367 116.904 1.00 26.11 202 LEU A C 1
ATOM 3123 O O . LEU A 1 204 ? 22.485 60.672 117.227 1.00 26.27 202 LEU A O 1
ATOM 3139 N N . TRP A 1 205 ? 20.270 61.065 117.273 1.00 26.88 203 TRP A N 1
ATOM 3140 C CA . TRP A 1 205 ? 19.976 59.771 117.881 1.00 27.23 203 TRP A CA 1
ATOM 3141 C C . TRP A 1 205 ? 20.400 58.632 116.959 1.00 25.77 203 TRP A C 1
ATOM 3142 O O . TRP A 1 205 ? 21.067 57.684 117.388 1.00 23.67 203 TRP A O 1
ATOM 3163 N N . SER A 1 206 ? 20.016 58.707 115.681 1.00 22.32 204 SER A N 1
ATOM 3164 C CA . SER A 1 206 ? 20.351 57.634 114.749 1.00 26.47 204 SER A CA 1
ATOM 3165 C C . SER A 1 206 ? 21.859 57.501 114.593 1.00 24.26 204 SER A C 1
ATOM 3166 O O . SER A 1 206 ? 22.383 56.391 114.443 1.00 26.70 204 SER A O 1
ATOM 3174 N N . LEU A 1 207 ? 22.573 58.627 114.620 1.00 23.78 205 LEU A N 1
ATOM 3175 C CA . LEU A 1 207 ? 24.030 58.579 114.617 1.00 25.37 205 LEU A CA 1
ATOM 3176 C C . LEU A 1 207 ? 24.549 57.808 115.823 1.00 25.85 205 LEU A C 1
ATOM 3177 O O . LEU A 1 207 ? 25.497 57.022 115.707 1.00 26.71 205 LEU A O 1
ATOM 3193 N N . GLY A 1 208 ? 23.946 58.026 116.992 1.00 26.20 206 GLY A N 1
ATOM 3194 C CA . GLY A 1 208 ? 24.335 57.258 118.164 1.00 26.91 206 GLY A CA 1
ATOM 3195 C C . GLY A 1 208 ? 24.129 55.768 117.970 1.00 25.87 206 GLY A C 1
ATOM 3196 O O . GLY A 1 208 ? 24.991 54.960 118.328 1.00 27.39 206 GLY A O 1
ATOM 3200 N N . CYS A 1 209 ? 22.988 55.384 117.391 1.00 24.90 207 CYS A N 1
ATOM 3201 C CA . CYS A 1 209 ? 22.742 53.976 117.100 1.00 25.37 207 CYS A CA 1
ATOM 3202 C C . CYS A 1 209 ? 23.798 53.422 116.156 1.00 26.75 207 CYS A C 1
ATOM 3203 O O . CYS A 1 209 ? 24.269 52.291 116.326 1.00 27.54 207 CYS A O 1
ATOM 3211 N N . LEU A 1 210 ? 24.179 54.207 115.148 1.00 27.48 208 LEU A N 1
ATOM 3212 C CA . LEU A 1 210 ? 25.151 53.742 114.167 1.00 27.17 208 LEU A CA 1
ATOM 3213 C C . LEU A 1 210 ? 26.528 53.553 114.793 1.00 28.29 208 LEU A C 1
ATOM 3214 O O . LEU A 1 210 ? 27.194 52.540 114.549 1.00 24.59 208 LEU A O 1
ATOM 3230 N N . LEU A 1 211 ? 26.971 54.515 115.608 1.00 27.65 209 LEU A N 1
ATOM 3231 C CA . LEU A 1 211 ? 28.260 54.377 116.279 1.00 29.68 209 LEU A CA 1
ATOM 3232 C C . LEU A 1 211 ? 28.257 53.181 117.219 1.00 29.77 209 LEU A C 1
ATOM 3233 O O . LEU A 1 211 ? 29.251 52.452 117.318 1.00 29.69 209 LEU A O 1
ATOM 3249 N N . TYR A 1 212 ? 27.147 52.974 117.925 1.00 28.94 210 TYR A N 1
ATOM 3250 C CA . TYR A 1 212 ? 26.999 51.807 118.786 1.00 28.98 210 TYR A CA 1
ATOM 3251 C C . TYR A 1 212 ? 27.135 50.515 117.989 1.00 31.08 210 TYR A C 1
ATOM 3252 O O . TYR A 1 212 ? 27.813 49.576 118.423 1.00 31.75 210 TYR A O 1
ATOM 3270 N N . GLU A 1 213 ? 26.500 50.451 116.816 1.00 26.68 211 GLU A N 1
ATOM 3271 C CA . GLU A 1 213 ? 26.538 49.235 116.011 1.00 30.83 211 GLU A CA 1
ATOM 3272 C C . GLU A 1 213 ? 27.917 49.007 115.407 1.00 30.74 211 GLU A C 1
ATOM 3273 O O . GLU A 1 213 ? 28.362 47.861 115.280 1.00 35.24 211 GLU A O 1
ATOM 3285 N N . MET A 1 214 ? 28.604 50.083 115.021 1.00 28.90 212 MET A N 1
ATOM 3286 C CA . MET A 1 214 ? 29.950 49.944 114.478 1.00 32.61 212 MET A CA 1
ATOM 3287 C C . MET A 1 214 ? 30.890 49.305 115.492 1.00 34.89 212 MET A C 1
ATOM 3288 O O . MET A 1 214 ? 31.703 48.443 115.140 1.00 36.08 212 MET A O 1
ATOM 3302 N N . PHE A 1 215 ? 30.789 49.710 116.757 1.00 31.84 213 PHE A N 1
ATOM 3303 C CA . PHE A 1 215 ? 31.683 49.178 117.779 1.00 35.18 213 PHE A CA 1
ATOM 3304 C C . PHE A 1 215 ? 31.259 47.786 118.234 1.00 37.59 213 PHE A C 1
ATOM 3305 O O . PHE A 1 215 ? 32.108 46.904 118.408 1.00 42.29 213 PHE A O 1
ATOM 3322 N N . SER A 1 216 ? 29.959 47.571 118.439 1.00 40.72 214 SER A N 1
ATOM 3323 C CA . SER A 1 216 ? 29.476 46.321 119.011 1.00 43.57 214 SER A CA 1
ATOM 3324 C C . SER A 1 216 ? 29.114 45.279 117.964 1.00 44.01 214 SER A C 1
ATOM 3325 O O . SER A 1 216 ? 29.062 44.087 118.290 1.00 45.30 214 SER A O 1
ATOM 3333 N N . GLY A 1 217 ? 28.861 45.693 116.723 1.00 41.15 215 GLY A N 1
ATOM 3334 C CA . GLY A 1 217 ? 28.434 44.784 115.683 1.00 42.10 215 GLY A CA 1
ATOM 3335 C C . GLY A 1 217 ? 26.935 44.610 115.562 1.00 43.24 215 GLY A C 1
ATOM 3336 O O . GLY A 1 217 ? 26.482 43.942 114.624 1.00 45.73 215 GLY A O 1
ATOM 3340 N N . LYS A 1 218 ? 26.152 45.181 116.473 1.00 36.50 216 LYS A N 1
ATOM 3341 C CA . LYS A 1 218 ? 24.703 45.072 116.429 1.00 40.60 216 LYS A CA 1
ATOM 3342 C C . LYS A 1 218 ? 24.072 46.384 116.878 1.00 34.44 216 LYS A C 1
ATOM 3343 O O . LYS A 1 218 ? 24.687 47.141 117.637 1.00 33.41 216 LYS A O 1
ATOM 3362 N N . PRO A 1 219 ? 22.847 46.675 116.425 1.00 37.21 217 PRO A N 1
ATOM 3363 C CA . PRO A 1 219 ? 22.209 47.926 116.838 1.00 34.85 217 PRO A CA 1
ATOM 3364 C C . PRO A 1 219 ? 21.837 47.877 118.304 1.00 32.26 217 PRO A C 1
ATOM 3365 O O . PRO A 1 219 ? 21.601 46.794 118.865 1.00 35.06 217 PRO A O 1
ATOM 3376 N N . PRO A 1 220 ? 21.772 49.031 118.979 1.00 29.94 218 PRO A N 1
ATOM 3377 C CA . PRO A 1 220 ? 21.437 49.011 120.414 1.00 30.78 218 PRO A CA 1
ATOM 3378 C C . PRO A 1 220 ? 20.047 48.474 120.699 1.00 32.13 218 PRO A C 1
ATOM 3379 O O . PRO A 1 220 ? 19.828 47.870 121.757 1.00 33.79 218 PRO A O 1
ATO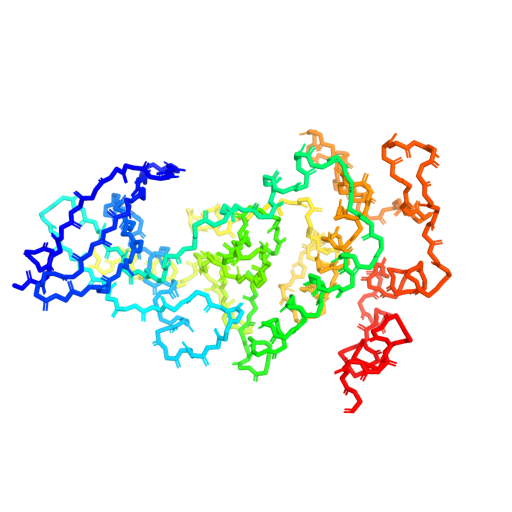M 3390 N N . PHE A 1 221 ? 19.099 48.688 119.790 1.00 36.58 219 PHE A N 1
ATOM 3391 C CA . PHE A 1 221 ? 17.726 48.229 119.948 1.00 41.98 219 PHE A CA 1
ATOM 3392 C C . PHE A 1 221 ? 17.365 47.428 118.711 1.00 42.34 219 PHE A C 1
ATOM 3393 O O . PHE A 1 221 ? 17.386 47.966 117.599 1.00 43.93 219 PHE A O 1
ATOM 3410 N N . PHE A 1 222 ? 17.047 46.150 118.891 1.00 41.16 220 PHE A N 1
ATOM 3411 C CA . PHE A 1 222 ? 16.661 45.349 117.742 1.00 42.31 220 PHE A CA 1
ATOM 3412 C C . PHE A 1 222 ? 15.703 44.241 118.139 1.00 43.52 220 PHE A C 1
ATOM 3413 O O . PHE A 1 222 ? 15.879 43.579 119.165 1.00 43.78 220 PHE A O 1
ATOM 3430 N N . SER A 1 223 ? 14.693 44.052 117.296 1.00 45.93 221 SER A N 1
ATOM 3431 C CA . SER A 1 223 ? 13.856 42.865 117.312 1.00 49.56 221 SER A CA 1
ATOM 3432 C C . SER A 1 223 ? 13.373 42.626 115.892 1.00 51.80 221 SER A C 1
ATOM 3433 O O . SER A 1 223 ? 13.110 43.580 115.155 1.00 47.46 221 SER A O 1
ATOM 3441 N N . GLU A 1 224 ? 13.279 41.353 115.504 1.00 59.41 222 GLU A N 1
ATOM 3442 C CA . GLU A 1 224 ? 12.612 41.032 114.249 1.00 61.25 222 GLU A CA 1
ATOM 3443 C C . GLU A 1 224 ? 11.152 41.456 114.293 1.00 55.60 222 GLU A C 1
ATOM 3444 O O . GLU A 1 224 ? 10.580 41.842 113.266 1.00 53.41 222 GLU A O 1
ATOM 3456 N N . SER A 1 225 ? 10.540 41.395 115.472 1.00 52.08 223 SER A N 1
ATOM 3457 C CA . SER A 1 225 ? 9.169 41.844 115.661 1.00 52.06 223 SER A CA 1
ATOM 3458 C C . SER A 1 225 ? 9.121 43.357 115.819 1.00 49.45 223 SER A C 1
ATOM 3459 O O . SER A 1 225 ? 9.935 43.949 116.535 1.00 47.29 223 SER A O 1
ATOM 3467 N N . ILE A 1 226 ? 8.145 43.981 115.159 1.00 49.84 224 ILE A N 1
ATOM 3468 C CA . ILE A 1 226 ? 8.037 45.437 115.197 1.00 49.57 224 ILE A CA 1
ATOM 3469 C C . ILE A 1 226 ? 7.616 45.912 116.583 1.00 48.29 224 ILE A C 1
ATOM 3470 O O . ILE A 1 226 ? 8.177 46.873 117.121 1.00 47.67 224 ILE A O 1
ATOM 3486 N N . SER A 1 227 ? 6.621 45.257 117.182 1.00 51.30 225 SER A N 1
ATOM 3487 C CA . SER A 1 227 ? 6.108 45.738 118.461 1.00 53.75 225 SER A CA 1
ATOM 3488 C C . SER A 1 227 ? 7.173 45.666 119.548 1.00 50.76 225 SER A C 1
ATOM 3489 O O . SER A 1 227 ? 7.292 46.580 120.371 1.00 49.92 225 SER A O 1
ATOM 3497 N N . GLU A 1 228 ? 7.966 44.593 119.562 1.00 50.75 226 GLU A N 1
ATOM 3498 C CA . GLU A 1 228 ? 9.053 44.495 120.531 1.00 49.59 226 GLU A CA 1
ATOM 3499 C C . GLU A 1 228 ? 10.072 45.608 120.319 1.00 46.08 226 GLU A C 1
ATOM 3500 O O . GLU A 1 228 ? 10.485 46.281 121.271 1.00 45.20 226 GLU A O 1
ATOM 3512 N N . LEU A 1 229 ? 10.488 45.818 119.067 1.00 44.36 227 LEU A N 1
ATOM 3513 C CA . LEU A 1 229 ? 11.447 46.877 118.769 1.00 41.34 227 LEU A CA 1
ATOM 3514 C C . LEU A 1 229 ? 10.953 48.224 119.273 1.00 40.78 227 LEU A C 1
ATOM 3515 O O . LEU A 1 229 ? 11.728 49.019 119.819 1.00 39.08 227 LEU A O 1
ATOM 3531 N N . THR A 1 230 ? 9.665 48.503 119.079 1.00 42.65 228 THR A N 1
ATOM 3532 C CA . THR A 1 230 ? 9.092 49.762 119.539 1.00 45.19 228 THR A CA 1
ATOM 3533 C C . THR A 1 230 ? 9.250 49.914 121.047 1.00 46.06 228 THR A C 1
ATOM 3534 O O . THR A 1 230 ? 9.594 50.993 121.542 1.00 46.97 228 THR A O 1
ATOM 3545 N N . GLU A 1 231 ? 9.012 48.836 121.791 1.00 45.30 229 GLU A N 1
ATOM 3546 C CA . GLU A 1 231 ? 9.097 48.901 123.246 1.00 46.48 229 GLU A CA 1
ATOM 3547 C C . GLU A 1 231 ? 10.540 49.070 123.710 1.00 44.25 229 GLU A C 1
ATOM 3548 O O . GLU A 1 231 ? 10.803 49.771 124.693 1.00 44.31 229 GLU A O 1
ATOM 3560 N N . LYS A 1 232 ? 11.486 48.433 123.018 1.00 42.63 230 LYS A N 1
ATOM 3561 C CA . LYS A 1 232 ? 12.893 48.565 123.383 1.00 42.17 230 LYS A CA 1
ATOM 3562 C C . LYS A 1 232 ? 13.374 50.001 123.217 1.00 40.12 230 LYS A C 1
ATOM 3563 O O . LYS A 1 232 ? 14.052 50.546 124.095 1.00 40.78 230 LYS A O 1
ATOM 3582 N N . ILE A 1 233 ? 13.037 50.629 122.089 1.00 38.21 231 ILE A N 1
ATOM 3583 C CA . ILE A 1 233 ? 13.464 52.006 121.850 1.00 38.18 231 ILE A CA 1
ATOM 3584 C C . ILE A 1 233 ? 12.933 52.924 122.945 1.00 40.66 231 ILE A C 1
ATOM 3585 O O . ILE A 1 233 ? 13.624 53.851 123.387 1.00 41.52 231 ILE A O 1
ATOM 3601 N N . LEU A 1 234 ? 11.709 52.675 123.409 1.00 41.73 232 LEU A N 1
ATOM 3602 C CA . LEU A 1 234 ? 11.073 53.567 124.371 1.00 46.08 232 LEU A CA 1
ATOM 3603 C C . LEU A 1 234 ? 11.431 53.266 125.826 1.00 49.65 232 LEU A C 1
ATOM 3604 O O . LEU A 1 234 ? 11.255 54.148 126.674 1.00 50.23 232 LEU A O 1
ATOM 3620 N N . CYS A 1 235 ? 11.928 52.068 126.145 1.00 52.19 233 CYS A N 1
ATOM 3621 C CA . CYS A 1 235 ? 12.115 51.698 127.548 1.00 56.26 233 CYS A CA 1
ATOM 3622 C C . CYS A 1 235 ? 13.535 51.253 127.885 1.00 56.63 233 CYS A C 1
ATOM 3623 O O . CYS A 1 235 ? 14.006 51.473 129.006 1.00 58.93 233 CYS A O 1
ATOM 3631 N N . GLU A 1 236 ? 14.218 50.620 126.939 1.00 49.55 234 GLU A N 1
ATOM 3632 C CA . GLU A 1 236 ? 15.444 49.896 127.246 1.00 51.38 234 GLU A CA 1
ATOM 3633 C C . GLU A 1 236 ? 16.643 50.836 127.301 1.00 48.06 234 GLU A C 1
ATOM 3634 O O . GLU A 1 236 ? 16.733 51.800 126.536 1.00 45.01 234 GLU A O 1
ATOM 3646 N N . ASP A 1 237 ? 17.568 50.546 128.218 1.00 48.88 235 ASP A N 1
ATOM 3647 C CA . ASP A 1 237 ? 18.827 51.279 128.326 1.00 53.55 235 ASP A CA 1
ATOM 3648 C C . ASP A 1 237 ? 19.958 50.405 127.800 1.00 49.63 235 ASP A C 1
ATOM 3649 O O . ASP A 1 237 ? 20.192 49.323 128.358 1.00 49.49 235 ASP A O 1
ATOM 3658 N N . PRO A 1 238 ? 20.690 50.811 126.748 1.00 50.63 236 PRO A N 1
ATOM 3659 C CA . PRO A 1 238 ? 21.566 49.855 126.054 1.00 54.71 236 PRO A CA 1
ATOM 3660 C C . PRO A 1 238 ? 23.036 49.867 126.460 1.00 57.42 236 PRO A C 1
ATOM 3661 O O . PRO A 1 238 ? 23.786 48.982 126.037 1.00 54.49 236 PRO A O 1
ATOM 3672 N N . LEU A 1 239 ? 23.479 50.842 127.246 1.00 58.76 237 LEU A N 1
ATOM 3673 C CA . LEU A 1 239 ? 24.915 51.004 127.460 1.00 61.23 237 LEU A CA 1
ATOM 3674 C C . LEU A 1 239 ? 25.453 50.008 128.489 1.00 62.37 237 LEU A C 1
ATOM 3675 O O . LEU A 1 239 ? 24.753 49.661 129.440 1.00 65.42 237 LEU A O 1
ATOM 3691 N N . PRO A 1 240 ? 26.707 49.551 128.308 1.00 62.86 238 PRO A N 1
ATOM 3692 C CA . PRO A 1 240 ? 27.652 49.930 127.254 1.00 57.31 238 PRO A CA 1
ATOM 3693 C C . PRO A 1 240 ? 27.689 48.950 126.082 1.00 52.11 238 PRO A C 1
ATOM 3694 O O . PRO A 1 240 ? 27.300 47.792 126.242 1.00 50.56 238 PRO A O 1
ATOM 3705 N N . PRO A 1 241 ? 28.167 49.404 124.924 1.00 47.16 239 PRO A N 1
ATOM 3706 C CA . PRO A 1 241 ? 28.309 48.495 123.781 1.00 45.65 239 PRO A CA 1
ATOM 3707 C C . PRO A 1 241 ? 29.484 47.554 124.003 1.00 47.89 239 PRO A C 1
ATOM 3708 O O . PRO A 1 241 ? 30.572 47.981 124.397 1.00 46.97 239 PRO A O 1
ATOM 3719 N N . ILE A 1 242 ? 29.256 46.269 123.756 1.00 54.04 240 ILE A N 1
ATOM 3720 C CA . ILE A 1 242 ? 30.248 45.225 123.982 1.00 58.20 240 ILE A CA 1
ATOM 3721 C C . ILE A 1 242 ? 30.445 44.478 122.677 1.00 59.22 240 ILE A C 1
ATOM 3722 O O . ILE A 1 242 ? 29.465 44.031 122.075 1.00 60.29 240 ILE A O 1
ATOM 3738 N N . PRO A 1 243 ? 31.679 44.316 122.189 1.00 59.47 241 PRO A N 1
ATOM 3739 C CA . PRO A 1 243 ? 31.880 43.576 120.939 1.00 61.75 241 PRO A CA 1
ATOM 3740 C C . PRO A 1 243 ? 31.396 42.139 121.047 1.00 70.89 241 PRO A C 1
ATOM 3741 O O . PRO A 1 243 ? 31.381 41.541 122.126 1.00 67.36 241 PRO A O 1
ATOM 3752 N N . LYS A 1 244 ? 30.994 41.584 119.902 1.00 80.66 242 LYS A N 1
ATOM 3753 C CA . LYS A 1 244 ? 30.654 40.167 119.846 1.00 92.58 242 LYS A CA 1
ATOM 3754 C C . LYS A 1 244 ? 31.834 39.312 120.285 1.00 90.61 242 LYS A C 1
ATOM 3755 O O . LYS A 1 244 ? 31.659 38.294 120.964 1.00 90.45 242 LYS A O 1
ATOM 3774 N N . ASP A 1 245 ? 33.044 39.714 119.905 1.00 88.34 243 ASP A N 1
ATOM 3775 C CA . ASP A 1 245 ? 34.272 39.072 120.365 1.00 91.69 243 ASP A CA 1
ATOM 3776 C C . ASP A 1 245 ? 34.585 39.632 121.748 1.00 90.46 243 ASP A C 1
ATOM 3777 O O . ASP A 1 245 ? 35.250 40.658 121.897 1.00 88.73 243 ASP A O 1
ATOM 3786 N N . SER A 1 246 ? 34.087 38.943 122.778 1.00 92.88 244 SER A N 1
ATOM 3787 C CA . SER A 1 246 ? 34.197 39.438 124.146 1.00 87.64 244 SER A CA 1
ATOM 3788 C C . SER A 1 246 ? 35.642 39.643 124.583 1.00 80.45 244 SER A C 1
ATOM 3789 O O . SER A 1 246 ? 35.885 40.369 125.554 1.00 81.75 244 SER A O 1
ATOM 3797 N N . SER A 1 247 ? 36.604 39.022 123.899 1.00 73.13 245 SER A N 1
ATOM 3798 C CA . SER A 1 247 ? 38.005 39.198 124.260 1.00 71.86 245 SER A CA 1
ATOM 3799 C C . SER A 1 247 ? 38.546 40.560 123.845 1.00 74.49 245 SER A C 1
ATOM 3800 O O . SER A 1 247 ? 39.583 40.984 124.366 1.00 70.35 245 SER A O 1
ATOM 3808 N N . ARG A 1 248 ? 37.871 41.255 122.934 1.00 75.61 246 ARG A N 1
ATOM 3809 C CA . ARG A 1 248 ? 38.380 42.505 122.394 1.00 81.31 246 ARG A CA 1
ATOM 3810 C C . ARG A 1 248 ? 38.218 43.643 123.399 1.00 68.23 246 ARG A C 1
ATOM 3811 O O . ARG A 1 248 ? 37.400 43.563 124.319 1.00 67.22 246 ARG A O 1
ATOM 3832 N N . PRO A 1 249 ? 38.981 44.725 123.232 1.00 66.90 247 PRO A N 1
ATOM 3833 C CA . PRO A 1 249 ? 38.968 45.799 124.234 1.00 61.29 247 PRO A CA 1
ATOM 3834 C C . PRO A 1 249 ? 37.574 46.373 124.451 1.00 57.67 247 PRO A C 1
ATOM 3835 O O . PRO A 1 249 ? 36.762 46.470 123.528 1.00 52.95 247 PRO A O 1
ATOM 3846 N N . LYS A 1 250 ? 37.310 46.760 125.696 1.00 52.95 248 LYS A N 1
ATOM 3847 C CA . LYS A 1 250 ? 36.048 47.385 126.054 1.00 52.00 248 LYS A CA 1
ATOM 3848 C C . LYS A 1 250 ? 36.041 48.854 125.642 1.00 47.23 248 LYS A C 1
ATOM 3849 O O . LYS A 1 250 ? 37.085 49.474 125.421 1.00 48.70 248 LYS A O 1
ATOM 3868 N N . ALA A 1 251 ? 34.836 49.409 125.545 1.00 43.96 249 ALA A N 1
ATOM 3869 C CA . ALA A 1 251 ? 34.679 50.800 125.144 1.00 42.44 249 ALA A CA 1
ATOM 3870 C C . ALA A 1 251 ? 35.311 51.732 126.170 1.00 42.79 249 ALA A C 1
ATOM 3871 O O . ALA A 1 251 ? 35.233 51.499 127.379 1.00 42.04 249 ALA A O 1
ATOM 3878 N N . SER A 1 252 ? 35.946 52.793 125.679 1.00 42.43 250 SER A N 1
ATOM 3879 C CA . SER A 1 252 ? 36.504 53.805 126.559 1.00 46.74 250 SER A CA 1
ATOM 3880 C C . SER A 1 252 ? 35.383 54.565 127.261 1.00 45.81 250 SER A C 1
ATOM 3881 O O . SER A 1 252 ? 34.231 54.580 126.817 1.00 40.87 250 SER A O 1
ATOM 3889 N N . SER A 1 253 ? 35.731 55.201 128.381 1.00 45.37 251 SER A N 1
ATOM 3890 C CA . SER A 1 253 ? 34.742 55.999 129.096 1.00 47.51 251 SER A CA 1
ATOM 3891 C C . SER A 1 253 ? 34.299 57.201 128.273 1.00 46.49 251 SER A C 1
ATOM 3892 O O . SER A 1 253 ? 33.148 57.638 128.389 1.00 43.30 251 SER A O 1
ATOM 3900 N N . ASP A 1 254 ? 35.188 57.746 127.437 1.00 43.32 252 ASP A N 1
ATOM 3901 C CA . ASP A 1 254 ? 34.787 58.827 126.543 1.00 43.90 252 ASP A CA 1
ATOM 3902 C C . ASP A 1 254 ? 33.751 58.350 125.536 1.00 36.42 252 ASP A C 1
ATOM 3903 O O . ASP A 1 254 ? 32.760 59.045 125.279 1.00 35.59 252 ASP A O 1
ATOM 3912 N N . PHE A 1 255 ? 33.962 57.169 124.950 1.00 36.71 253 PHE A N 1
ATOM 3913 C CA . PHE A 1 255 ? 33.022 56.664 123.954 1.00 33.32 253 PHE A CA 1
ATOM 3914 C C . PHE A 1 255 ? 31.672 56.344 124.584 1.00 34.09 253 PHE A C 1
ATOM 3915 O O . PHE A 1 255 ? 30.623 56.654 124.009 1.00 34.79 253 PHE A O 1
ATOM 3932 N N . ILE A 1 256 ? 31.678 55.732 125.771 1.00 37.95 254 ILE A N 1
ATOM 3933 C CA . ILE A 1 256 ? 30.429 55.464 126.479 1.00 39.16 254 ILE A CA 1
ATOM 3934 C C . ILE A 1 256 ? 29.707 56.769 126.794 1.00 37.65 254 ILE A C 1
ATOM 3935 O O . ILE A 1 256 ? 28.482 56.870 126.649 1.00 38.55 254 ILE A O 1
ATOM 3951 N N . ASN A 1 257 ? 30.450 57.786 127.234 1.00 37.04 255 ASN A N 1
ATOM 3952 C CA . ASN A 1 257 ? 29.832 59.072 127.540 1.00 38.25 255 ASN A CA 1
ATOM 3953 C C . ASN A 1 257 ? 29.201 59.684 126.297 1.00 35.82 255 ASN A C 1
ATOM 3954 O O . ASN A 1 257 ? 28.110 60.263 126.360 1.00 32.74 255 ASN A O 1
ATOM 3965 N N . LEU A 1 258 ? 29.879 59.572 125.154 1.00 32.18 256 LEU A N 1
ATOM 3966 C CA . LEU A 1 258 ? 29.331 60.102 123.910 1.00 33.29 256 LEU A CA 1
ATOM 3967 C C . LEU A 1 258 ? 28.012 59.424 123.564 1.00 31.64 256 LEU A C 1
ATOM 3968 O O . LEU A 1 258 ? 27.026 60.089 123.224 1.00 29.48 256 LEU A O 1
ATOM 3984 N N . LEU A 1 259 ? 27.981 58.093 123.640 1.00 32.49 257 LEU A N 1
ATOM 3985 C CA . LEU A 1 259 ? 26.760 57.362 123.324 1.00 33.15 257 LEU A CA 1
ATOM 3986 C C . LEU A 1 259 ? 25.644 57.696 124.303 1.00 36.78 257 LEU A C 1
ATOM 3987 O O . LEU A 1 259 ? 24.479 57.812 123.908 1.00 35.82 257 LEU A O 1
ATOM 4003 N N . ASP A 1 260 ? 25.977 57.853 125.587 1.00 37.64 258 ASP A N 1
ATOM 4004 C CA . ASP A 1 260 ? 24.954 58.210 126.562 1.00 42.84 258 ASP A CA 1
ATOM 4005 C C . ASP A 1 260 ? 24.303 59.539 126.218 1.00 37.82 258 ASP A C 1
ATOM 4006 O O . ASP A 1 260 ? 23.105 59.722 126.454 1.00 41.38 258 ASP A O 1
ATOM 4015 N N . GLY A 1 261 ? 25.071 60.476 125.660 1.00 36.73 259 GLY A N 1
ATOM 4016 C CA . GLY A 1 261 ? 24.495 61.749 125.266 1.00 30.65 259 GLY A CA 1
ATOM 4017 C C . GLY A 1 261 ? 23.638 61.633 124.019 1.00 29.17 259 GLY A C 1
ATOM 4018 O O . GLY A 1 261 ? 22.574 62.249 123.925 1.00 29.52 259 GLY A O 1
ATOM 4022 N N . LEU A 1 262 ? 24.083 60.832 123.051 1.00 29.47 260 LEU A N 1
ATOM 4023 C CA . LEU A 1 262 ? 23.350 60.705 121.797 1.00 29.00 260 LEU A CA 1
ATOM 4024 C C . LEU A 1 262 ? 22.084 59.873 121.953 1.00 29.24 260 LEU A C 1
ATOM 4025 O O . LEU A 1 262 ? 21.099 60.112 121.244 1.00 31.39 260 LEU A O 1
ATOM 4041 N N . LEU A 1 263 ? 22.078 58.913 122.878 1.00 29.02 261 LEU A N 1
ATOM 4042 C CA . LEU A 1 263 ? 20.951 58.007 123.052 1.00 27.89 261 LEU A CA 1
ATOM 4043 C C . LEU A 1 263 ? 20.076 58.390 124.240 1.00 33.19 261 LEU A C 1
ATOM 4044 O O . LEU A 1 263 ? 19.389 57.535 124.807 1.00 35.76 261 LEU A O 1
ATOM 4060 N N . GLN A 1 264 ? 20.092 59.663 124.629 1.00 32.11 262 GLN A N 1
ATOM 4061 C CA . GLN A 1 264 ? 19.057 60.181 125.511 1.00 35.54 262 GLN A CA 1
ATOM 4062 C C . GLN A 1 264 ? 17.708 60.071 124.818 1.00 36.93 262 GLN A C 1
ATOM 4063 O O . GLN A 1 264 ? 17.550 60.504 123.672 1.00 33.30 262 GLN A O 1
ATOM 4077 N N . ARG A 1 265 ? 16.729 59.484 125.508 1.00 34.68 263 ARG A N 1
ATOM 4078 C CA . ARG A 1 265 ? 15.401 59.367 124.918 1.00 35.04 263 ARG A CA 1
ATOM 4079 C C . ARG A 1 265 ? 14.702 60.714 124.852 1.00 36.76 263 ARG A C 1
ATOM 4080 O O . ARG A 1 265 ? 13.917 60.960 123.929 1.00 37.60 263 ARG A O 1
ATOM 4101 N N . ASP A 1 266 ? 14.973 61.588 125.809 1.00 39.02 264 ASP A N 1
ATOM 4102 C CA . ASP A 1 266 ? 14.394 62.920 125.800 1.00 39.38 264 ASP A CA 1
ATOM 4103 C C . ASP A 1 266 ? 15.217 63.808 124.874 1.00 38.56 264 ASP A C 1
ATOM 4104 O O . ASP A 1 266 ? 16.385 64.078 125.175 1.00 36.96 264 ASP A O 1
ATOM 4113 N N . PRO A 1 267 ? 14.668 64.274 123.744 1.00 37.60 265 PRO A N 1
ATOM 4114 C CA . PRO A 1 267 ? 15.482 65.099 122.834 1.00 37.09 265 PRO A CA 1
ATOM 4115 C C . PRO A 1 267 ? 15.946 66.406 123.447 1.00 39.53 265 PRO A C 1
ATOM 4116 O O . PRO A 1 267 ? 16.965 66.946 122.998 1.00 38.54 265 PRO A O 1
ATOM 4127 N N . GLN A 1 268 ? 15.245 66.937 124.452 1.00 43.52 266 GLN A N 1
ATOM 4128 C CA . GLN A 1 268 ? 15.724 68.139 125.120 1.00 46.11 266 GLN A CA 1
ATOM 4129 C C . GLN A 1 268 ? 16.964 67.862 125.961 1.00 43.25 266 GLN A C 1
ATOM 4130 O O . GLN A 1 268 ? 17.731 68.790 126.236 1.00 46.54 266 GLN A O 1
ATOM 4144 N N . LYS A 1 269 ? 17.177 66.610 126.368 1.00 38.96 267 LYS A N 1
ATOM 4145 C CA . LYS A 1 269 ? 18.368 66.214 127.108 1.00 38.40 267 LYS A CA 1
ATOM 4146 C C . LYS A 1 269 ? 19.470 65.676 126.206 1.00 38.09 267 LYS A C 1
ATOM 4147 O O . LYS A 1 269 ? 20.609 65.523 126.661 1.00 38.52 267 LYS A O 1
ATOM 4166 N N . ARG A 1 270 ? 19.158 65.388 124.947 1.00 34.69 268 ARG A N 1
ATOM 4167 C CA . ARG A 1 270 ? 20.119 64.781 124.043 1.00 32.82 268 ARG A CA 1
ATOM 4168 C C . ARG A 1 270 ? 21.261 65.744 123.736 1.00 31.83 268 ARG A C 1
ATOM 4169 O O . ARG A 1 270 ? 21.095 66.966 123.730 1.00 30.88 268 ARG A O 1
ATOM 4190 N N . LEU A 1 271 ? 22.436 65.170 123.498 1.00 32.65 269 LEU A N 1
ATOM 4191 C CA . LEU A 1 271 ? 23.608 65.940 123.104 1.00 33.02 269 LEU A CA 1
ATOM 4192 C C . LEU A 1 271 ? 23.287 66.851 121.925 1.00 34.11 269 LEU A C 1
ATOM 4193 O O . LEU A 1 271 ? 22.656 66.430 120.952 1.00 32.69 269 LEU A O 1
ATOM 4209 N N . THR A 1 272 ? 23.716 68.107 122.022 1.00 33.55 270 THR A N 1
ATOM 4210 C CA . THR A 1 272 ? 23.560 69.066 120.937 1.00 32.69 270 THR A CA 1
ATOM 4211 C C . THR A 1 272 ? 24.740 68.967 119.975 1.00 30.48 270 THR A C 1
ATOM 4212 O O . THR A 1 272 ? 25.786 68.395 120.293 1.00 25.51 270 THR A O 1
ATOM 4223 N N . TRP A 1 273 ? 24.561 69.542 118.782 1.00 29.31 271 TRP A N 1
ATOM 4224 C CA . TRP A 1 273 ? 25.660 69.598 117.822 1.00 27.60 271 TRP A CA 1
ATOM 4225 C C . TRP A 1 273 ? 26.888 70.261 118.429 1.00 27.44 271 TRP A C 1
ATOM 4226 O O . TRP A 1 273 ? 28.009 69.754 118.305 1.00 28.91 271 TRP A O 1
ATOM 4247 N N . THR A 1 274 ? 26.693 71.410 119.078 1.00 32.37 272 THR A N 1
ATOM 4248 C CA . THR A 1 274 ? 27.823 72.151 119.627 1.00 37.93 272 THR A CA 1
ATOM 4249 C C . THR A 1 274 ? 28.617 71.289 120.601 1.00 38.12 272 THR A C 1
ATOM 4250 O O . THR A 1 274 ? 29.853 71.260 120.559 1.00 38.01 272 THR A O 1
ATOM 4261 N N . ARG A 1 275 ? 27.923 70.573 121.488 1.00 33.41 273 ARG A N 1
ATOM 4262 C CA . ARG A 1 275 ? 28.618 69.699 122.427 1.00 37.31 273 ARG A CA 1
ATOM 4263 C C . ARG A 1 275 ? 29.145 68.445 121.744 1.00 35.24 273 ARG A C 1
ATOM 4264 O O . ARG A 1 275 ? 30.173 67.902 122.162 1.00 36.21 273 ARG A O 1
ATOM 4285 N N . LEU A 1 276 ? 28.459 67.971 120.702 1.00 34.94 274 LEU A N 1
ATOM 4286 C CA . LEU A 1 276 ? 28.930 66.803 119.967 1.00 33.39 274 LEU A CA 1
ATOM 4287 C C . LEU A 1 276 ? 30.302 67.058 119.356 1.00 33.82 274 LEU A C 1
ATOM 4288 O O . LEU A 1 276 ? 31.212 66.231 119.479 1.00 33.60 274 LEU A O 1
ATOM 4304 N N . LEU A 1 277 ? 30.469 68.207 118.697 1.00 32.23 275 LEU A N 1
ATOM 4305 C CA . LEU A 1 277 ? 31.738 68.518 118.046 1.00 34.36 275 LEU A CA 1
ATOM 4306 C C . LEU A 1 277 ? 32.865 68.699 119.056 1.00 39.58 275 LEU A C 1
ATOM 4307 O O . LEU A 1 277 ? 34.021 68.385 118.754 1.00 42.64 275 LEU A O 1
ATOM 4323 N N . GLN A 1 278 ? 32.554 69.200 120.248 1.00 35.87 276 GLN A N 1
ATOM 4324 C CA . GLN A 1 278 ? 33.563 69.428 121.276 1.00 40.05 276 GLN A CA 1
ATOM 4325 C C . GLN A 1 278 ? 33.856 68.192 122.118 1.00 37.81 276 GLN A C 1
ATOM 4326 O O . GLN A 1 278 ? 34.704 68.266 123.014 1.00 41.77 276 GLN A O 1
ATOM 4340 N N . HIS A 1 279 ? 33.194 67.066 121.864 1.00 38.84 277 HIS A N 1
ATOM 4341 C CA . HIS A 1 279 ? 33.300 65.928 122.767 1.00 40.01 277 HIS A CA 1
ATOM 4342 C C . HIS A 1 279 ? 34.713 65.350 122.760 1.00 42.45 277 HIS A C 1
ATOM 4343 O O . HIS A 1 279 ? 35.384 65.307 121.724 1.00 43.96 277 HIS A O 1
ATOM 4358 N N . SER A 1 280 ? 35.155 64.894 123.937 1.00 41.87 278 SER A N 1
ATOM 4359 C CA . SER A 1 280 ? 36.523 64.408 124.106 1.00 43.05 278 SER A CA 1
ATOM 4360 C C . SER A 1 280 ? 36.826 63.223 123.200 1.00 40.80 278 SER A C 1
ATOM 4361 O O . SER A 1 280 ? 37.986 63.000 122.836 1.00 45.44 278 SER A O 1
ATOM 4369 N N . PHE A 1 281 ? 35.806 62.446 122.840 1.00 37.50 279 PHE A N 1
ATOM 4370 C CA . PHE A 1 281 ? 36.008 61.273 121.998 1.00 41.63 279 PHE A CA 1
ATOM 4371 C C . PHE A 1 281 ? 36.689 61.629 120.684 1.00 39.89 279 PHE A C 1
ATOM 4372 O O . PHE A 1 281 ? 37.475 60.833 120.159 1.00 41.64 279 PHE A O 1
ATOM 4389 N N . TRP A 1 282 ? 36.415 62.815 120.142 1.00 42.24 280 TRP A N 1
ATOM 4390 C CA . TRP A 1 282 ? 36.970 63.192 118.850 1.00 41.68 280 TRP A CA 1
ATOM 4391 C C . TRP A 1 282 ? 38.430 63.612 118.929 1.00 43.91 280 TRP A C 1
ATOM 4392 O O . TRP A 1 282 ? 39.049 63.835 117.882 1.00 45.07 280 TRP A O 1
ATOM 4413 N N . LYS A 1 283 ? 38.993 63.712 120.130 1.00 45.46 281 LYS A N 1
ATOM 4414 C CA . LYS A 1 283 ? 40.394 64.076 120.306 1.00 48.41 281 L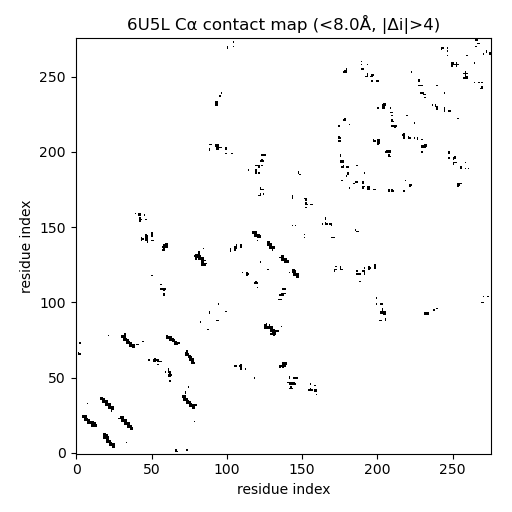YS A CA 1
ATOM 4415 C C . LYS A 1 283 ? 40.720 65.354 119.535 1.00 50.21 281 LYS A C 1
ATOM 4416 O O . LYS A 1 283 ? 41.722 65.448 118.823 1.00 50.94 281 LYS A O 1
ATOM 4435 N N . LYS A 1 284 ? 39.841 66.346 119.681 1.00 51.43 282 LYS A N 1
ATOM 4436 C CA . LYS A 1 284 ? 40.014 67.678 119.110 1.00 54.72 282 LYS A CA 1
ATOM 4437 C C . LYS A 1 284 ? 39.986 67.674 117.587 1.00 52.63 282 LYS A C 1
ATOM 4438 O O . LYS A 1 284 ? 40.511 68.597 116.956 1.00 54.10 282 LYS A O 1
ATOM 4457 N N . ALA A 1 285 ? 39.369 66.657 116.980 1.00 48.96 283 ALA A N 1
ATOM 4458 C CA . ALA A 1 285 ? 39.267 66.607 115.525 1.00 49.19 283 ALA A CA 1
ATOM 4459 C C . ALA A 1 285 ? 38.565 67.837 114.967 1.00 56.05 283 ALA A C 1
ATOM 4460 O O . ALA A 1 285 ? 38.823 68.234 113.825 1.00 49.26 283 ALA A O 1
ATOM 4467 N N . PHE A 1 286 ? 37.680 68.451 115.752 1.00 36.47 284 PHE A N 1
ATOM 4468 C CA . PHE A 1 286 ? 36.884 69.586 115.305 1.00 47.30 284 PHE A CA 1
ATOM 4469 C C . PHE A 1 286 ? 37.215 70.864 116.069 1.00 56.39 284 PHE A C 1
ATOM 4470 O O . PHE A 1 286 ? 36.424 71.812 116.058 1.00 58.04 284 PHE A O 1
ATOM 4487 N N . ALA A 1 287 ? 38.371 70.910 116.723 1.00 61.63 285 ALA A N 1
ATOM 4488 C CA . ALA A 1 287 ? 38.780 72.085 117.482 1.00 67.08 285 ALA A CA 1
ATOM 4489 C C . ALA A 1 287 ? 38.965 73.289 116.564 1.00 71.74 285 ALA A C 1
ATOM 4490 O O . ALA A 1 287 ? 39.349 73.145 115.403 1.00 75.59 285 ALA A O 1
#

Secondary structure (DSSP, 8-state):
-GGGGEEEEEEEEEETTEEEEEEEETTS--EEEEEEE-GGGHHHHHHHHHHHTT---TTBPPEEEEEE-SS-EEEEE---TT-BHHHHHHHHSS--HHHHHHHHHHHHHHHHHHHHTTEE-----GGGEEE-SSS-EEE---TT-EETT--HHHHHHHHHHH--HHHHHT---STT--HHHHTTPPP-HHHHHHHHHHHHHHHHHSS-SS--SSHHHHHHHHHH---PSP--SSTTSPPPPHHHHHHHHHHT-SSTTTSPPHHHHHT-GGGTTTT-

B-factor: mean 45.69, std 20.81, range [18.9, 159.98]

Organism: Homo sapiens (NCBI:txid9606)

Sequence (276 aa):
SGMENFILYEEIGRGSKTVVYKGRRKGTINFVAILCTDKCKRPEITNWVRLTREIKHKNIVVTFHEWYETSNHLWLVVELCTGGSLKTVIAQDENLPEDVVREFGIDLISSGLHHLHKLGILFCDISPRKIILLEGPGTLKFSNFCLAKVEGENLEEFFALVAAEEASMKSRVKGSSPVYTAPEVVRGADFSISSDLWSLGCLLYEMFSGKPPFFSESISELTEKILCEDPLPPIPKDSSRPKASSDFINLLDGLLQRDPQKRLTWTRLLQHSFWKKAFA

GO terms:
  GO:0042313 protein kinase C deactivation (P, IMP)
  GO:0043408 regulation of MAPK cascade (P, IMP)
  GO:0010975 regulation of neuron projection development (P, IMP)
  GO:2001222 regulation of neuron migration (P, IMP)
  GO:1900744 regulation of p38MAPK cascade (P, IMP)
  GO:0046328 regulation of JNK cascade (P, IMP)
  GO:0000226 microtubule cytoskeleton organization (P, IMP)
  GO:0097542 ciliary tip (C, IDA)
  GO:0005524 ATP binding (F, IDA)
  GO:0030674 protein-macromolecule adaptor activity (F, IDA)
  GO:0045880 positive regulation of smoothened signaling pathway (P, IDA)
  GO:0005515 protein binding (F, IPI)

Nearest PDB structures (foldseek):
  6u5l-assembly1_A  TM=1.004E+00  e=1.386E-54  Homo sapiens
  5ih9-assembly1_A  TM=9.212E-01  e=7.417E-20  Homo sapiens
  4d2w-assembly2_C  TM=9.312E-01  e=7.909E-19  Homo sapiens
  4ct2-assembly1_A  TM=8.771E-01  e=3.423E-18  Homo sapiens
  5lih-assembly1_A  TM=8.496E-01  e=4.086E-17  Homo sapiens

Radius of gyration: 19.09 Å; Cα contacts (8 Å, |Δi|>4): 482; chains: 1; bounding box: 42×34×54 Å

InterPro domains:
  IPR000719 Protein kinase domain [PF00069] (7-279)
  IPR000719 Protein kinase domain [PS50011] (4-280)
  IPR011009 Protein kinase-like domain superfamily [SSF56112] (2-282)
  IPR011989 Armadillo-like helical [G3DSA:1.25.10.10] (462-757)
  IPR011989 Armadillo-like helical [G3DSA:1.25.10.10] (797-1274)
  IPR016024 Armadillo-type fold [SSF48371] (507-1249)
  IPR045906 Serine/threonine-protein kinase ULK4 [PTHR46240] (1-1275)
  IPR056981 Serine/threonine-protein kinase ULK4/RUNKEL, HEAT repeats [PF23606] (814-1023)

Solvent-accessible surface area: 13587 Å² total; per-residue (Å²): 102,15,28,124,33,17,58,69,82,93,76,79,27,180,45,87,130,24,28,32,56,58,0,56,92,88,84,48,148,84,98,7,9,0,22,14,2,60,60,64,52,34,3,13,6,27,0,13,1,74,12,1,99,148,12,130,44,148,2,2,4,28,19,81,75,81,67,90,54,98,107,76,5,33,0,0,12,34,30,12,105,33,31,17,0,113,57,22,7,78,128,76,95,6,6,57,30,96,45,0,28,111,16,0,49,27,2,1,32,0,0,57,42,0,11,140,96,10,11,0,2,19,7,1,4,6,145,6,0,46,7,75,41,142,12,44,1,8,3,11,35,0,23,18,1,14,50,85,67,53,84,12,55,101,49,0,44,115,17,46,76,147,122,122,83,18,125,71,74,28,146,37,37,60,19,20,28,1,6,29,21,48,183,66,52,75,64,41,55,27,4,2,4,0,7,1,0,0,0,0,15,18,0,6,0,15,107,26,16,2,94,11,154,57,112,90,86,4,47,113,52,2,42,83,75,110,27,54,69,0,77,6,122,57,100,99,80,96,164,14,44,93,60,0,52,90,0,0,67,13,0,15,49,90,62,42,164,149,8,27,64,37,89,154,0,42,136,24,71,1,3,144,176,5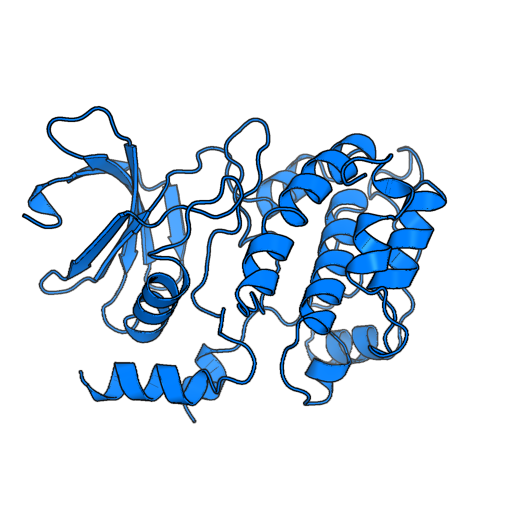0,60,119

Foldseek 3Di:
DAPVQKDWDDWDDADVQKTWTWIDGPPDRAIWIKIKGFCLLQLLVVQVCVLAQPDDDLAAKYFDDWDDDPTIIMTTIHDAPQAWQLVVLVVVLFDDLVVLLVQLVLVLRALVVQVVVQKAQQADDRNQWGANPPGRIHRHGRSQIDGPPDDSLVSSVVSVVVVVVSVVVNDHDPQQFALVVLVPDDDDSLRSLSSSLQVSLCNGAVDGQADDPDPVRSNVCNVDNDRPDRAHPPNVDDGDDPLNRVLSVQSSDSPSVSHDDSVCNLVRCSNVPVND

=== Feature glossary ===
The record interleaves many kinds of information about one protein. Here is each kind framed as the question it answers.

Q: What known structures does this most resemble?
A: Structural nearest neighbors (via Foldseek easy-search vs the PDB). Reported per hit: target PDB id, E-value, and alignment TM-score. A TM-score above ~0.5 is the conventional threshold for 'same fold'.

Q: Where is each backbone atom in 3D?
A: The mmCIF table is the protein's shape written out atom by atom. For each backbone N, Cα, C, and carbonyl O, it records an (x, y, z) coordinate triple in Å plus the residue type, chain letter, and residue number.

Q: What are the backbone torsion angles?
A: The φ/ψ torsion pair specifies the backbone conformation at each residue. φ rotates about the N–Cα bond, ψ about the Cα–C bond. Steric clashes forbid most of the (φ, ψ) plane — the allowed regions (α-helix basin, β-sheet basin, left-handed helix) are the Ramachandran-allowed regions.

Q: Which residues are buried vs exposed?
A: Solvent-accessible surface area (SASA) is the area in Å² traced out by the centre of a 1.4 Å probe sphere (a water molecule) rolled over the protein's van der Waals surface (Shrake–Rupley / Lee–Richards construction). Buried residues have near-zero SASA; fully exposed residues can exceed 200 Å². The total SASA scales roughly with the number of surface residues.

Q: How confident is the AlphaFold model at each residue?
A: pLDDT is the predicted lDDT-Cα score: AlphaFold's confidence that the local environment of each residue (all inter-atomic distances within 15 Å) is correctly placed. It is a per-residue number between 0 and 100, with higher meaning more reliable.

Q: What does the local fold look like, residue by residue?
A: 3Di is Foldseek's structural alphabet. Each residue is assigned one of twenty discrete states based on how its Cα sits relative to its spatial (not sequential) neighbors. Aligning 3Di strings finds structural homologs roughly as well as full 3D superposition, but orders of magnitude faster.

Q: How big and how compact is the whole molecule?
A: Radius of gyration (Rg) is the root-mean-square distance of Cα atoms from their centroid — a single number for overall size and compactness. A globular domain of N residues has Rg ≈ 2.2·N^0.38 Å; an extended or disordered chain has a much larger Rg. The Cα contact count is the number of residue pairs whose Cα atoms are within 8 Å and are more than four positions apart in sequence — a standard proxy for tertiary packing density. The bounding box is the smallest axis-aligned box enclosing all Cα atoms.

Q: Which residues are in helices, strands, or loops?
A: DSSP 8-state secondary structure assigns each residue one of H (α-helix), G (3₁₀-helix), I (π-helix), E (extended β-strand), B (isolated β-bridge), T (hydrogen-bonded turn), S (bend), or '-' (coil). The assignment is computed from backbone hydrogen-bond geometry via the Kabsch–Sander algorithm.

Q: How mobile is each atom in the crystal?
A: Crystallographic B-factors measure how much each atom's electron density is smeared out, in Å². They rise in mobile loops and surface residues and fall in the buried interior. In AlphaFold models this column is repurposed to hold pLDDT instead.

Q: What if only a Cα trace is available?
A: P-SEA three-state annotation labels each residue as helix, strand, or coil based purely on the geometry of the Cα trace. It serves as a fallback when the full backbone (and thus DSSP) is unavailable.

Q: What family and function is it annotated with?
A: Database cross-references. InterPro integrates a dozen domain/family signature databases into unified entries with residue-range hits. GO terms attach function/process/location labels with evidence codes. CATH codes position the fold in a four-level structural taxonomy. Organism is the NCBI-taxonomy species name.

Q: Are the domains correctly placed relative to each other?
A: Predicted Aligned Error (PAE) is an AlphaFold confidence matrix: entry (i, j) is the expected error in the position of residue j, in ångströms, when the prediction is superimposed on the true structure at residue i. Low PAE within a block of residues means that block is internally rigid and well-predicted; high PAE between two blocks means their relative placement is uncertain even if each block individually is confident.

Q: What do the diagnostic plots show?
A: Three diagnostic plots accompany the record. The Cα contact map visualizes the tertiary structure as a 2D adjacency matrix (8 Å cutoff, sequence-local contacts suppressed). The Ramachandran plot shows the distribution of backbone (φ, ψ) torsions, with points in the α and β basins reflecting secondary structure content. The PAE plot shows AlphaFold's inter-residue confidence as a color matrix.

Q: What is the amino-acid chain?
A: Primary structure: the covalent order of the twenty standard amino acids along the backbone. Two proteins with the same sequence will (almost always) fold to the same structure; two with 30% identity often share a fold but not the details.

Q: What do the rendered images show?
A: The six renders are orthographic views along the three Cartesian axes in both directions. Representation (cartoon, sticks, or surface) and color scheme (sequence-rainbow or by-chain) vary across proteins so the training set covers all the common visualization conventions.